Protein AF-A0A330M3B8-F1 (afdb_monomer)

Organism: NCBI:txid43661

InterPro domains:
  IPR010995 DNA repair Rad51/transcription factor NusA, alpha-helical [SSF47794] (191-241)
  IPR060101 SAM-like helix-hairpin-helix tandem [PF14520] (191-241)

Solvent-accessible surface area (backbone atoms only — not comparable to full-atom values): 14895 Å² total; per-residue (Å²): 122,80,65,66,54,64,72,74,49,77,75,82,73,76,89,72,92,70,81,90,72,85,82,73,61,77,64,59,58,50,33,50,54,51,22,68,76,36,58,92,54,23,74,19,36,22,33,44,40,48,51,45,86,53,39,53,61,69,43,53,72,40,49,69,44,70,35,76,49,79,88,67,57,57,77,90,71,68,53,63,88,36,25,49,62,39,58,31,62,36,75,95,75,58,84,77,79,96,72,82,72,53,27,75,45,20,74,81,35,44,54,70,58,46,44,52,48,50,45,50,46,48,52,50,64,72,42,99,67,58,58,64,60,33,43,53,53,49,72,45,42,39,75,80,37,60,90,49,39,64,46,56,54,31,35,45,62,64,42,64,90,36,96,44,72,60,52,45,42,45,72,50,65,54,68,58,71,62,49,54,47,63,69,40,27,84,41,68,86,54,58,57,76,40,59,66,29,45,76,64,46,39,54,48,37,43,74,74,70,36,51,25,57,61,47,43,52,76,62,49,69,67,62,48,45,69,34,76,94,41,48,72,73,38,32,53,41,37,49,53,48,33,50,52,50,42,54,54,55,52,60,56,65,79,77,112

Radius of gyration: 23.78 Å; Cα contacts (8 Å, |Δi|>4): 288; chains: 1; bounding box: 50×31×69 Å

Secondary structure (DSSP, 8-state):
--SHHHHH-----------------HHHHHHHHHHHHTTTTEEEEEEEE--STTS-HHHHHTTT-EESSGGGS-GGG--TTSEEEEEEE-GGG--S-TT---BTTBTT--HHHHHHHHHHHHHHHTSSS-HHHHHHHHHTHHHH-GGGHHHHHHHHHHTTT-SSHHHHHHHHT---HHHHHHHTTT-TT-GGGSTT--HHHHHHHHHTT--SHHHHHT--HHHHHTSTT--HHHHHHHHHHHHHHHHHHHHTTS--

Foldseek 3Di:
DVVVCVVQDPDPDDDDDDDDDPPPDPAQVVQQVVLVVPVVFFVAKAKDFQQDLLADLVSLVSHGPGDHHPVPDDPVRPDCNGTGIHTHTDPVPDDDDDWDDDRPQQGPDTSVLSSVLSSVLVVLVPDPDALVVSQVCNVCVCVVVVVSVSSLVSNCVSPVVAPHVSSVCCVSHNDDPLSVCVVFQPPFPCLCVQQLDDPQLSVQCVVVVQGGLPSLLPDDLVNSCPRPPDDPVSSVSSVVVSVSSCVSVVVVVVVD

pLDDT: mean 83.57, std 19.1, range [27.81, 98.12]

Nearest PDB structures (foldseek):
  8gyk-assembly1_E  TM=7.744E-01  e=8.035E-02  Homo sapiens
  8xbt-assembly1_K  TM=7.648E-01  e=1.376E-01  Homo sapiens
  7ejc-assembly1_A  TM=7.585E-01  e=3.085E-01  Homo sapiens
  3h8m-assembly2_B  TM=8.620E-01  e=1.392E+00  Homo sapiens
  2q0z-assembly1_X  TM=3.807E-01  e=2.357E-01  Homo sapiens

Structure (mmCIF, N/CA/C/O backbone):
data_AF-A0A330M3B8-F1
#
_entry.id   AF-A0A330M3B8-F1
#
loop_
_atom_site.group_PDB
_atom_site.id
_atom_site.type_symbol
_atom_site.label_atom_id
_atom_site.label_alt_id
_atom_site.label_comp_id
_atom_site.label_asym_id
_atom_site.label_entity_id
_atom_site.label_seq_id
_atom_site.pdbx_PDB_ins_code
_atom_site.Cartn_x
_atom_site.Cartn_y
_atom_site.Cartn_z
_atom_site.occupancy
_atom_site.B_iso_or_equiv
_atom_site.auth_seq_id
_atom_site.auth_comp_id
_atom_site.auth_asym_id
_atom_site.auth_atom_id
_atom_site.pdbx_PDB_model_num
ATOM 1 N N . MET A 1 1 ? -13.586 14.833 2.698 1.00 39.03 1 MET A N 1
ATOM 2 C CA . MET A 1 1 ? -14.622 14.090 3.460 1.00 39.03 1 MET A CA 1
ATOM 3 C C . MET A 1 1 ? -15.602 13.270 2.609 1.00 39.03 1 MET A C 1
ATOM 5 O O . MET A 1 1 ? -16.062 12.253 3.102 1.00 39.03 1 MET A O 1
ATOM 9 N N . LYS A 1 2 ? -15.902 13.628 1.347 1.00 28.12 2 LYS A N 1
ATOM 10 C CA . LYS A 1 2 ? -16.815 12.852 0.473 1.00 28.12 2 LYS A CA 1
ATOM 11 C C . LYS A 1 2 ? -16.250 11.492 0.008 1.00 28.12 2 LYS A C 1
ATOM 13 O O . LYS A 1 2 ? -17.016 10.571 -0.214 1.00 28.12 2 LYS A O 1
ATOM 18 N N . TRP A 1 3 ? -14.923 11.369 -0.069 1.00 36.31 3 TRP A N 1
ATOM 19 C CA . TRP A 1 3 ? -14.214 10.200 -0.613 1.00 36.31 3 TRP A CA 1
ATOM 20 C C . TRP A 1 3 ? -14.041 9.033 0.382 1.00 36.31 3 TRP A C 1
ATOM 22 O O . TRP A 1 3 ? -14.006 7.877 -0.012 1.00 36.31 3 TRP A O 1
ATOM 32 N N . PHE A 1 4 ? -14.038 9.310 1.691 1.00 39.81 4 PHE A N 1
ATOM 33 C CA . PHE A 1 4 ? -13.951 8.282 2.743 1.00 39.81 4 PHE A CA 1
ATOM 34 C C . PHE A 1 4 ? -15.194 7.367 2.776 1.00 39.81 4 PHE A C 1
ATOM 36 O O . PHE A 1 4 ? -15.114 6.199 3.142 1.00 39.81 4 PHE A O 1
ATOM 43 N N . LEU A 1 5 ? -16.344 7.882 2.324 1.00 32.94 5 LEU A N 1
ATOM 44 C CA . LEU A 1 5 ? -17.579 7.108 2.166 1.00 32.94 5 LEU A CA 1
ATOM 45 C C . LEU A 1 5 ? -17.518 6.115 0.995 1.00 32.94 5 LEU A C 1
ATOM 47 O O . LEU A 1 5 ? -18.212 5.104 1.049 1.00 32.94 5 LEU A O 1
ATOM 51 N N . ASP A 1 6 ? -16.690 6.362 -0.026 1.00 39.53 6 ASP A N 1
ATOM 52 C CA . ASP A 1 6 ? -16.559 5.457 -1.177 1.00 39.53 6 ASP A CA 1
ATOM 53 C C . ASP A 1 6 ? -15.720 4.204 -0.843 1.00 39.53 6 ASP A C 1
ATOM 55 O O . ASP A 1 6 ? -15.866 3.187 -1.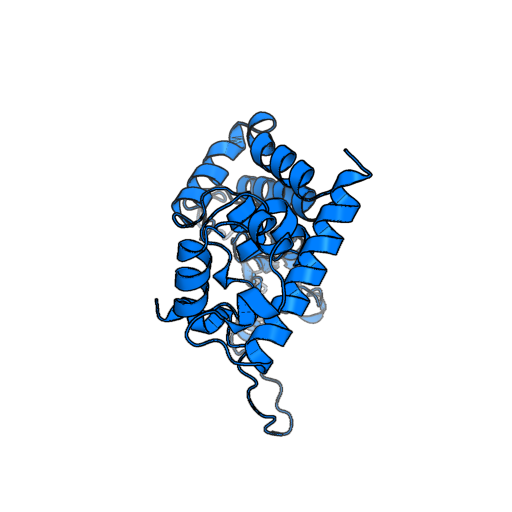514 1.00 39.53 6 ASP A O 1
ATOM 59 N N . PHE A 1 7 ? -14.900 4.242 0.219 1.00 42.28 7 PHE A N 1
ATOM 60 C CA . PHE A 1 7 ? -14.130 3.089 0.713 1.00 42.28 7 PHE A CA 1
ATOM 61 C C . PHE A 1 7 ? -14.971 2.137 1.583 1.00 42.28 7 PHE A C 1
ATOM 63 O O . PHE A 1 7 ? -14.836 0.923 1.482 1.00 42.28 7 PHE A O 1
ATOM 70 N N . ILE A 1 8 ? -15.871 2.676 2.417 1.00 43.25 8 ILE A N 1
ATOM 71 C CA . ILE A 1 8 ? -16.690 1.879 3.353 1.00 43.25 8 ILE A CA 1
ATOM 72 C C . ILE A 1 8 ? -17.975 1.353 2.690 1.00 43.25 8 ILE A C 1
ATOM 74 O O . ILE A 1 8 ? -18.449 0.263 3.008 1.00 43.25 8 ILE A O 1
ATOM 78 N N . LEU A 1 9 ? -18.555 2.094 1.742 1.00 37.44 9 LEU A N 1
ATOM 79 C CA . LEU A 1 9 ? -19.755 1.659 1.029 1.00 37.44 9 LEU A CA 1
ATOM 80 C C . LEU A 1 9 ? -19.364 0.902 -0.236 1.00 37.44 9 LEU A C 1
ATOM 82 O O . LEU A 1 9 ? -19.426 1.450 -1.337 1.00 37.44 9 LEU A O 1
ATOM 86 N N . GLY A 1 10 ? -19.041 -0.384 -0.077 1.00 41.34 10 GLY A N 1
ATOM 87 C CA . GLY A 1 10 ? -19.086 -1.351 -1.169 1.00 41.34 10 GLY A CA 1
ATOM 88 C C . GLY A 1 10 ? -20.420 -1.226 -1.908 1.00 41.34 10 GLY A C 1
ATOM 89 O O . GLY A 1 10 ? -21.453 -1.747 -1.477 1.00 41.34 10 GLY A O 1
ATOM 90 N N . ARG A 1 11 ? -20.433 -0.466 -3.010 1.00 33.69 11 ARG A N 1
ATOM 91 C CA . ARG A 1 11 ? -21.612 -0.318 -3.857 1.00 33.69 11 ARG A CA 1
ATOM 92 C C . ARG A 1 11 ? -21.819 -1.639 -4.577 1.00 33.69 11 ARG A C 1
ATOM 94 O O . ARG A 1 11 ? -21.301 -1.856 -5.668 1.00 33.69 11 ARG A O 1
ATOM 101 N N . ASN A 1 12 ? -22.675 -2.466 -3.985 1.00 36.34 12 ASN A N 1
ATOM 102 C CA . ASN A 1 12 ? -23.506 -3.427 -4.694 1.00 36.34 12 ASN A CA 1
ATOM 103 C C . ASN A 1 12 ? -24.241 -2.700 -5.832 1.00 36.34 12 ASN A C 1
ATOM 105 O O . ASN A 1 12 ? -25.330 -2.147 -5.650 1.00 36.34 12 ASN A O 1
ATOM 109 N N . LYS A 1 13 ? -23.639 -2.677 -7.024 1.00 31.77 13 LYS A N 1
ATOM 110 C CA . LYS A 1 13 ? -24.350 -2.343 -8.254 1.00 31.77 13 LYS A CA 1
ATOM 111 C C . LYS A 1 13 ? -25.033 -3.618 -8.731 1.00 31.77 13 LYS A C 1
ATOM 113 O O . LYS A 1 13 ? -24.388 -4.579 -9.130 1.00 31.77 13 LYS A O 1
ATOM 118 N N . LYS A 1 14 ? -26.361 -3.602 -8.618 1.00 29.98 14 LYS A N 1
ATOM 119 C CA . LYS A 1 14 ? -27.297 -4.612 -9.113 1.00 29.98 14 LYS A CA 1
ATOM 120 C C . LYS A 1 14 ? -26.875 -5.156 -10.483 1.00 29.98 14 LYS A C 1
ATOM 122 O O . LYS A 1 14 ? -26.631 -4.380 -11.405 1.00 29.98 14 LYS A O 1
ATOM 127 N N . ASN A 1 15 ? -26.894 -6.484 -10.591 1.00 30.83 15 ASN A N 1
ATOM 128 C CA . ASN A 1 15 ? -26.881 -7.243 -11.836 1.00 30.83 15 ASN A CA 1
ATOM 129 C C . ASN A 1 15 ? -27.871 -6.644 -12.842 1.00 30.83 15 ASN A C 1
ATOM 131 O O . ASN A 1 15 ? -29.080 -6.822 -12.708 1.00 30.83 15 ASN A O 1
ATOM 135 N N . ASN A 1 16 ? -27.346 -5.993 -13.876 1.00 27.81 16 ASN A N 1
ATOM 136 C CA . ASN A 1 16 ? -28.040 -5.859 -15.146 1.00 27.81 16 ASN A CA 1
ATOM 137 C C . ASN A 1 16 ? -27.351 -6.816 -16.115 1.00 27.81 16 ASN A C 1
ATOM 139 O O . ASN A 1 16 ? -26.244 -6.550 -16.578 1.00 27.81 16 ASN A O 1
ATOM 143 N N . LYS A 1 17 ? -28.017 -7.939 -16.406 1.00 36.31 17 LYS A N 1
ATOM 144 C CA . LYS A 1 17 ? -27.725 -8.768 -17.578 1.00 36.31 17 LYS A CA 1
ATOM 145 C C . LYS A 1 17 ? -27.793 -7.862 -18.812 1.00 36.31 17 LYS A C 1
ATOM 147 O O . LYS A 1 17 ? -28.881 -7.513 -19.261 1.00 36.31 17 LYS A O 1
ATOM 152 N N . ARG A 1 18 ? -26.638 -7.497 -19.360 1.00 30.03 18 ARG A N 1
ATOM 153 C CA . ARG A 1 18 ? -26.492 -7.205 -20.784 1.00 30.03 18 ARG A CA 1
ATOM 154 C C . ARG A 1 18 ? -25.575 -8.272 -21.355 1.00 30.03 18 ARG A C 1
ATOM 156 O O . ARG A 1 18 ? -24.493 -8.516 -20.831 1.00 30.03 18 ARG A O 1
ATOM 163 N N . GLN A 1 19 ? -26.121 -8.976 -22.339 1.00 32.09 19 GLN A N 1
ATOM 164 C CA . GLN A 1 19 ? -25.429 -9.959 -23.156 1.00 32.09 19 GLN A CA 1
ATOM 165 C C . GLN A 1 19 ? -24.189 -9.337 -23.796 1.00 32.09 19 GLN A C 1
ATOM 167 O O . GLN A 1 19 ? -24.112 -8.121 -23.964 1.00 32.09 19 GLN A O 1
ATOM 172 N N . GLY A 1 20 ? -23.221 -10.209 -24.061 1.00 40.56 20 GLY A N 1
ATOM 173 C CA . GLY A 1 20 ? -21.845 -9.860 -24.344 1.00 40.56 20 GLY A CA 1
ATOM 174 C C . GLY A 1 20 ? -21.659 -8.972 -25.561 1.00 40.56 20 GLY A C 1
ATOM 175 O O . GLY A 1 20 ? -22.223 -9.213 -26.617 1.00 40.56 20 GLY A O 1
ATOM 176 N N . GLU A 1 21 ? -20.763 -8.018 -25.381 1.00 31.61 21 GLU A N 1
ATOM 177 C CA . GLU A 1 21 ? -19.896 -7.486 -26.415 1.00 31.61 21 GLU A CA 1
ATOM 178 C C . GLU A 1 21 ? -18.567 -7.228 -25.710 1.00 31.61 21 GLU A C 1
ATOM 180 O O . GLU A 1 21 ? -18.497 -6.524 -24.700 1.00 31.61 21 GLU A O 1
ATOM 185 N N . SER A 1 22 ? -17.527 -7.910 -26.181 1.00 38.34 22 SER A N 1
ATOM 186 C CA . SER A 1 22 ? -16.150 -7.706 -25.761 1.00 38.34 22 SER A CA 1
ATOM 187 C C . SER A 1 22 ? -15.810 -6.227 -25.915 1.00 38.34 22 SER A C 1
ATOM 189 O O . SER A 1 22 ? -15.719 -5.731 -27.038 1.00 38.34 22 SER A O 1
ATOM 191 N N . SER A 1 23 ? -15.613 -5.520 -24.805 1.00 36.84 23 SER A N 1
ATOM 192 C CA . SER A 1 23 ? -15.043 -4.176 -24.815 1.00 36.84 23 SER A CA 1
ATOM 193 C C . SER A 1 23 ? -13.558 -4.281 -25.163 1.00 36.84 23 SER A C 1
ATOM 195 O O . SER A 1 23 ? -12.692 -4.181 -24.295 1.00 36.84 23 SER A O 1
ATOM 197 N N . VAL A 1 24 ? -13.269 -4.561 -26.432 1.00 40.59 24 VAL A N 1
ATOM 198 C CA . VAL A 1 24 ? -11.929 -4.444 -26.997 1.00 40.59 24 VAL A CA 1
ATOM 199 C C . VAL A 1 24 ? -11.618 -2.954 -27.010 1.00 40.59 24 VAL A C 1
ATOM 201 O O . VAL A 1 24 ? -12.311 -2.157 -27.645 1.00 40.59 24 VAL A O 1
ATOM 204 N N . SER A 1 25 ? -10.648 -2.562 -26.192 1.00 48.06 25 SER A N 1
ATOM 205 C CA . SER A 1 25 ? -10.238 -1.175 -26.056 1.00 48.06 25 SER A CA 1
ATOM 206 C C . SER A 1 25 ? -9.609 -0.711 -27.373 1.00 48.06 25 SER A C 1
ATOM 208 O O . SER A 1 25 ? -8.663 -1.298 -27.886 1.00 48.06 25 SER A O 1
ATOM 210 N N . VAL A 1 26 ? -10.122 0.388 -27.920 1.00 51.56 26 VAL A N 1
ATOM 211 C CA . VAL A 1 26 ? -9.688 0.979 -29.200 1.00 51.56 26 VAL A CA 1
ATOM 212 C C . VAL A 1 26 ? -8.204 1.422 -29.185 1.00 51.56 26 VAL A C 1
ATOM 214 O O . VAL A 1 26 ? -7.640 1.737 -30.226 1.00 51.56 26 VAL A O 1
ATOM 217 N N . GLY A 1 27 ? -7.540 1.431 -28.020 1.00 59.59 27 GLY A N 1
ATOM 218 C CA . GLY A 1 27 ? -6.162 1.907 -27.856 1.00 59.59 27 GLY A CA 1
ATOM 219 C C . GLY A 1 27 ? -5.070 0.892 -28.209 1.00 59.59 27 GLY A C 1
ATOM 220 O O . GLY A 1 27 ? -4.143 1.234 -28.934 1.00 59.59 27 GLY A O 1
ATOM 221 N N . GLN A 1 28 ? -5.150 -0.346 -27.716 1.00 64.62 28 GLN A N 1
ATOM 222 C CA . GLN A 1 28 ? -4.045 -1.309 -27.849 1.00 64.62 28 GLN A CA 1
ATOM 223 C C . GLN A 1 28 ? -3.923 -1.846 -29.279 1.00 64.62 28 GLN A C 1
ATOM 225 O O . GLN A 1 28 ? -2.821 -1.945 -29.815 1.00 64.62 28 GLN A O 1
ATOM 230 N N . ASP A 1 29 ? -5.060 -2.103 -29.922 1.00 73.00 29 ASP A N 1
ATOM 231 C CA . ASP A 1 29 ? -5.107 -2.608 -31.297 1.00 73.00 29 ASP A CA 1
ATOM 232 C C . ASP A 1 29 ? -4.577 -1.574 -32.290 1.00 73.00 29 ASP A C 1
ATOM 234 O O . ASP A 1 29 ? -3.854 -1.924 -33.217 1.00 73.00 29 ASP A O 1
ATOM 238 N N . HIS A 1 30 ? -4.811 -0.285 -32.025 1.00 77.94 30 HIS A N 1
ATOM 239 C CA . HIS A 1 30 ? -4.281 0.799 -32.844 1.00 77.94 30 HIS A CA 1
ATOM 240 C C . HIS A 1 30 ? -2.745 0.836 -32.867 1.00 77.94 30 HIS A C 1
ATOM 242 O O . HIS A 1 30 ? -2.151 0.992 -33.933 1.00 77.94 30 HIS A O 1
ATOM 248 N N . TYR A 1 31 ? -2.083 0.678 -31.716 1.00 74.88 31 TYR A N 1
ATOM 249 C CA . TYR A 1 31 ? -0.615 0.694 -31.653 1.00 74.88 31 TYR A CA 1
ATOM 250 C C . TYR A 1 31 ? 0.014 -0.544 -32.289 1.00 74.88 31 TYR A C 1
ATOM 252 O O . TYR A 1 31 ? 1.088 -0.450 -32.882 1.00 74.88 31 TYR A O 1
ATOM 260 N N . ILE A 1 32 ? -0.666 -1.683 -32.195 1.00 73.62 32 ILE A N 1
ATOM 261 C CA . ILE A 1 32 ? -0.243 -2.933 -32.825 1.00 73.62 32 ILE A CA 1
ATOM 262 C C . ILE A 1 32 ? -0.355 -2.813 -34.345 1.00 73.62 32 ILE A C 1
ATOM 264 O O . ILE A 1 32 ? 0.629 -3.039 -35.044 1.00 73.62 32 ILE A O 1
ATOM 268 N N . GLU A 1 33 ? -1.498 -2.349 -34.855 1.00 79.75 33 GLU A N 1
ATOM 269 C CA . GLU A 1 33 ? -1.672 -2.075 -36.285 1.00 79.75 33 GLU A CA 1
ATOM 270 C C . GLU A 1 33 ? -0.645 -1.057 -36.800 1.00 79.75 33 GLU A C 1
ATOM 272 O O . GLU A 1 33 ? -0.135 -1.178 -37.915 1.00 79.75 33 GLU A O 1
ATOM 277 N N . LEU A 1 34 ? -0.326 -0.039 -35.996 1.00 80.38 34 LEU A N 1
ATOM 278 C CA . LEU A 1 34 ? 0.670 0.964 -36.357 1.00 80.38 34 LEU A CA 1
ATOM 279 C C . LEU A 1 34 ? 2.081 0.365 -36.425 1.00 80.38 34 LEU A C 1
ATOM 281 O O . LEU A 1 34 ? 2.833 0.725 -37.328 1.00 80.38 34 LEU A O 1
ATOM 285 N N . ALA A 1 35 ? 2.433 -0.561 -35.530 1.00 81.25 35 ALA A N 1
ATOM 286 C CA . ALA A 1 35 ? 3.701 -1.284 -35.593 1.00 81.25 35 ALA A CA 1
ATOM 287 C C . ALA A 1 35 ? 3.790 -2.174 -36.846 1.00 81.25 35 ALA A C 1
ATOM 289 O O . ALA A 1 35 ? 4.792 -2.123 -37.558 1.00 81.25 35 ALA A O 1
ATOM 290 N N . GLU A 1 36 ? 2.727 -2.917 -37.166 1.00 81.38 36 GLU A N 1
ATOM 291 C CA . GLU A 1 36 ? 2.670 -3.790 -38.348 1.00 81.38 36 GLU A CA 1
ATOM 292 C C . GLU A 1 36 ? 2.799 -3.007 -39.664 1.00 81.38 36 GLU A C 1
ATOM 294 O O . GLU A 1 36 ? 3.502 -3.434 -40.580 1.00 81.38 36 GLU A O 1
ATOM 299 N N . ARG A 1 37 ? 2.169 -1.829 -39.759 1.00 83.94 37 ARG A N 1
ATOM 300 C CA . ARG A 1 37 ? 2.223 -0.971 -40.959 1.00 83.94 37 ARG A CA 1
ATOM 301 C C . ARG A 1 37 ? 3.562 -0.259 -41.163 1.00 83.94 37 ARG A C 1
ATOM 303 O O . ARG A 1 37 ? 3.784 0.270 -42.247 1.00 83.94 37 ARG A O 1
ATOM 310 N N . ASN A 1 38 ? 4.421 -0.222 -40.145 1.00 84.69 38 ASN A N 1
ATOM 311 C CA . ASN A 1 38 ? 5.695 0.504 -40.154 1.00 84.69 38 ASN A CA 1
ATOM 312 C C . ASN A 1 38 ? 6.873 -0.431 -39.826 1.00 84.69 38 ASN A C 1
ATOM 314 O O . ASN A 1 38 ? 7.812 -0.050 -39.123 1.00 84.69 38 ASN A O 1
ATOM 318 N N . SER A 1 39 ? 6.825 -1.677 -40.311 1.00 82.88 39 SER A N 1
ATOM 319 C CA . SER A 1 39 ? 7.827 -2.718 -40.026 1.00 82.88 39 SER A CA 1
ATOM 320 C C . SER A 1 39 ? 9.247 -2.393 -40.520 1.00 82.88 39 SER A C 1
ATOM 322 O O . SER A 1 39 ? 10.201 -3.089 -40.184 1.00 82.88 39 SER A O 1
ATOM 324 N N . ASP A 1 40 ? 9.405 -1.369 -41.357 1.00 84.69 40 ASP A N 1
ATOM 325 C CA . ASP A 1 40 ? 10.689 -0.847 -41.833 1.00 84.69 40 ASP A CA 1
ATOM 326 C C . ASP A 1 40 ? 11.424 0.004 -40.778 1.00 84.69 40 ASP A C 1
ATOM 328 O O . ASP A 1 40 ? 12.661 0.097 -40.794 1.00 84.69 40 ASP A O 1
ATOM 332 N N . ILE A 1 41 ? 10.675 0.596 -39.841 1.00 85.81 41 ILE A N 1
ATOM 333 C CA . ILE A 1 41 ? 11.190 1.474 -38.780 1.00 85.81 41 ILE A CA 1
ATOM 334 C C . ILE A 1 41 ? 10.850 1.000 -37.357 1.00 85.81 41 ILE A C 1
ATOM 336 O O . ILE A 1 41 ? 11.471 1.474 -36.402 1.00 85.81 41 ILE A O 1
ATOM 340 N N . VAL A 1 42 ? 9.913 0.062 -37.202 1.00 87.12 42 VAL A N 1
ATOM 341 C CA . VAL A 1 42 ? 9.472 -0.521 -35.926 1.00 87.12 42 VAL A CA 1
ATOM 342 C C . VAL A 1 42 ? 9.909 -1.986 -35.828 1.00 87.12 42 VAL A C 1
ATOM 344 O O . VAL A 1 42 ? 9.726 -2.767 -36.755 1.00 87.12 42 VAL A O 1
ATOM 347 N N . GLU A 1 43 ? 10.477 -2.371 -34.686 1.00 86.38 43 GLU A N 1
ATOM 348 C CA . GLU A 1 43 ? 10.974 -3.733 -34.413 1.00 86.38 43 GLU A CA 1
ATOM 349 C C . GLU A 1 43 ? 9.917 -4.643 -33.764 1.00 86.38 43 GLU A C 1
ATOM 351 O O . GLU A 1 43 ? 10.097 -5.860 -33.678 1.00 86.38 43 GLU A O 1
ATOM 356 N N . GLY A 1 44 ? 8.820 -4.047 -33.297 1.00 88.56 44 GLY A N 1
ATOM 357 C CA . GLY A 1 44 ? 7.714 -4.704 -32.613 1.00 88.56 44 GLY A CA 1
ATOM 358 C C . GLY A 1 44 ? 6.976 -3.729 -31.698 1.00 88.56 44 GLY A C 1
ATOM 359 O O . GLY A 1 44 ? 7.020 -2.511 -31.887 1.00 88.56 44 GLY A O 1
ATOM 360 N N . ILE A 1 45 ? 6.334 -4.258 -30.665 1.00 89.75 45 ILE A N 1
ATOM 361 C CA . ILE A 1 45 ? 5.688 -3.479 -29.604 1.00 89.75 45 ILE A CA 1
ATOM 362 C C . ILE A 1 45 ? 6.419 -3.714 -28.282 1.00 89.75 45 ILE A C 1
ATOM 364 O O . ILE A 1 45 ? 6.753 -4.844 -27.941 1.00 89.75 45 ILE A O 1
ATOM 368 N N . MET A 1 46 ? 6.678 -2.639 -27.546 1.00 91.12 46 MET A N 1
ATOM 369 C CA . MET A 1 46 ? 7.344 -2.628 -26.251 1.00 91.12 46 MET A CA 1
ATOM 370 C C . MET A 1 46 ? 6.341 -2.314 -25.147 1.00 91.12 46 MET A C 1
ATOM 372 O O . MET A 1 46 ? 5.553 -1.372 -25.267 1.00 91.12 46 MET A O 1
ATOM 376 N N . PHE A 1 47 ? 6.404 -3.063 -24.055 1.00 91.69 47 PHE A N 1
ATOM 377 C CA . PHE A 1 47 ? 5.612 -2.780 -22.871 1.00 91.69 47 PHE A CA 1
ATOM 378 C C . PHE A 1 47 ? 6.213 -1.626 -22.062 1.00 91.69 47 PHE A C 1
ATOM 380 O O . PHE A 1 47 ? 7.413 -1.595 -21.778 1.00 91.69 47 PHE A O 1
ATOM 387 N N . SER A 1 48 ? 5.358 -0.685 -21.674 1.00 90.38 48 SER A N 1
ATOM 388 C CA . SER A 1 48 ? 5.658 0.386 -20.730 1.00 90.38 48 SER A CA 1
ATOM 389 C C . SER A 1 48 ? 4.659 0.292 -19.576 1.00 90.38 48 SER A C 1
ATOM 391 O O . SER A 1 48 ? 3.482 0.614 -19.780 1.00 90.38 48 SER A O 1
ATOM 393 N N . PRO A 1 49 ? 5.077 -0.124 -18.370 1.00 91.56 49 PRO A N 1
ATOM 394 C CA . PRO A 1 49 ? 4.179 -0.189 -17.235 1.00 91.56 49 PRO A CA 1
ATOM 395 C C . PRO A 1 49 ? 3.755 1.211 -16.795 1.00 91.56 49 PRO A C 1
ATOM 397 O O . PRO A 1 49 ? 4.420 2.219 -17.058 1.00 91.56 49 PRO A O 1
ATOM 400 N N . VAL A 1 50 ? 2.642 1.265 -16.074 1.00 90.81 50 VAL A N 1
ATOM 401 C CA . VAL A 1 50 ? 2.296 2.445 -15.286 1.00 90.81 50 VAL A CA 1
ATOM 402 C C . VAL A 1 50 ? 3.226 2.472 -14.075 1.00 90.81 50 VAL A C 1
ATOM 404 O O . VAL A 1 50 ? 3.231 1.545 -13.271 1.00 90.81 50 VAL A O 1
ATOM 407 N N . PHE A 1 51 ? 4.019 3.527 -13.915 1.00 91.06 51 PHE A N 1
ATOM 408 C CA . PHE A 1 51 ? 4.922 3.663 -12.769 1.00 91.06 51 PHE A CA 1
ATOM 409 C C . PHE A 1 51 ? 4.193 4.267 -11.566 1.00 91.06 51 PHE A C 1
ATOM 411 O O . PHE A 1 51 ? 4.227 5.482 -11.354 1.00 91.06 51 PHE A O 1
ATOM 418 N N . LEU A 1 52 ? 3.508 3.392 -10.830 1.00 93.06 52 LEU A N 1
ATOM 419 C CA . LEU A 1 52 ? 2.855 3.655 -9.551 1.00 93.06 52 LEU A CA 1
ATOM 420 C C . LEU A 1 52 ? 3.177 2.516 -8.576 1.00 93.06 52 LEU A C 1
ATOM 422 O O . LEU A 1 52 ? 3.300 1.361 -8.984 1.00 93.06 52 LEU A O 1
ATOM 426 N N . ILE A 1 53 ? 3.226 2.804 -7.276 1.00 94.00 53 ILE A N 1
ATOM 427 C CA . ILE A 1 53 ? 3.527 1.809 -6.236 1.00 94.00 53 ILE A CA 1
ATOM 428 C C . ILE A 1 53 ? 2.483 0.675 -6.207 1.00 94.00 53 ILE A C 1
ATOM 430 O O . ILE A 1 53 ? 2.785 -0.482 -5.892 1.00 94.00 53 ILE A O 1
ATOM 434 N N . GLY A 1 54 ? 1.246 0.993 -6.604 1.00 93.06 54 GLY A N 1
ATOM 435 C CA . GLY A 1 54 ? 0.154 0.032 -6.754 1.00 93.06 54 GLY A CA 1
ATOM 436 C C . GLY A 1 54 ? 0.333 -0.937 -7.9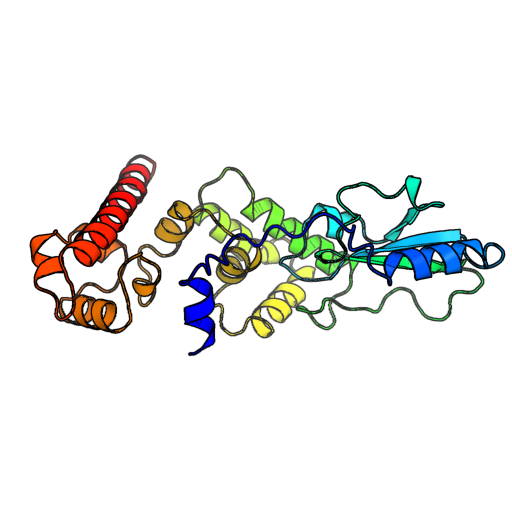29 1.00 93.06 54 GLY A C 1
ATOM 437 O O . GLY A 1 54 ? -0.220 -2.032 -7.887 1.00 93.06 54 GLY A O 1
ATOM 438 N N . THR A 1 55 ? 1.142 -0.599 -8.937 1.00 93.00 55 THR A N 1
ATOM 439 C CA . THR A 1 55 ? 1.334 -1.434 -10.132 1.00 93.00 55 THR A CA 1
ATOM 440 C C . THR A 1 55 ? 1.928 -2.799 -9.766 1.00 93.00 55 THR A C 1
ATOM 442 O O . THR A 1 55 ? 2.904 -2.844 -9.007 1.00 93.00 55 THR A O 1
ATOM 445 N N . PRO A 1 56 ? 1.378 -3.924 -10.267 1.00 92.69 56 PRO A N 1
ATOM 446 C CA . PRO A 1 56 ? 1.903 -5.263 -9.996 1.00 92.69 56 PRO A CA 1
ATOM 447 C C . PRO A 1 56 ? 3.401 -5.403 -10.300 1.00 92.69 56 PRO A C 1
ATOM 449 O O . PRO A 1 56 ? 3.919 -4.797 -11.240 1.00 92.69 56 PRO A O 1
ATOM 452 N N . VAL A 1 57 ? 4.103 -6.217 -9.506 1.00 94.31 57 VAL A N 1
ATOM 453 C CA . VAL A 1 57 ? 5.562 -6.403 -9.632 1.00 94.31 57 VAL A CA 1
ATOM 454 C C . VAL A 1 57 ? 5.920 -7.010 -10.987 1.00 94.31 57 VAL A C 1
ATOM 456 O O . VAL A 1 57 ? 6.923 -6.637 -11.588 1.00 94.31 57 VAL A O 1
ATOM 459 N N . GLU A 1 58 ? 5.088 -7.914 -11.489 1.00 93.44 58 GLU A N 1
ATOM 460 C CA . GLU A 1 58 ? 5.255 -8.594 -12.771 1.00 93.44 58 GLU A CA 1
ATOM 461 C C . GLU A 1 58 ? 5.191 -7.594 -13.928 1.00 93.44 58 GLU A C 1
ATOM 463 O O . GLU A 1 58 ? 6.027 -7.641 -14.827 1.00 93.44 58 GLU A O 1
ATOM 468 N N . ALA A 1 59 ? 4.262 -6.635 -13.863 1.00 93.62 59 ALA A N 1
ATOM 469 C CA . ALA A 1 59 ? 4.155 -5.566 -14.848 1.00 93.62 59 ALA A CA 1
ATOM 470 C C . ALA A 1 59 ? 5.362 -4.617 -14.783 1.00 93.62 59 ALA A C 1
ATOM 472 O O . ALA A 1 59 ? 5.948 -4.306 -15.816 1.00 93.62 59 ALA A O 1
ATOM 473 N N . LEU A 1 60 ? 5.793 -4.206 -13.584 1.00 93.06 60 LEU A N 1
ATOM 474 C CA . LEU A 1 60 ? 6.991 -3.368 -13.428 1.00 93.06 60 LEU A CA 1
ATOM 475 C C . LEU A 1 60 ? 8.250 -4.055 -13.979 1.00 93.06 60 LEU A C 1
ATOM 477 O O . LEU A 1 60 ? 9.054 -3.417 -14.653 1.00 93.06 60 LEU A O 1
ATOM 481 N N . LYS A 1 61 ? 8.407 -5.361 -13.734 1.00 93.44 61 LYS A N 1
ATOM 482 C CA . LYS A 1 61 ? 9.532 -6.162 -14.244 1.00 93.44 61 LYS A CA 1
ATOM 483 C C . LYS A 1 61 ? 9.469 -6.419 -15.749 1.00 93.44 61 LYS A C 1
ATOM 485 O O . LYS A 1 61 ? 10.500 -6.724 -16.339 1.00 93.44 61 LYS A O 1
ATOM 490 N N . ALA A 1 62 ? 8.291 -6.305 -16.357 1.00 93.56 62 ALA A N 1
ATOM 491 C CA . ALA A 1 62 ? 8.110 -6.424 -17.798 1.00 93.56 62 ALA A CA 1
ATOM 492 C C . ALA A 1 62 ? 8.424 -5.122 -18.556 1.00 93.56 62 ALA A C 1
ATOM 494 O O . ALA A 1 62 ? 8.236 -5.080 -19.773 1.00 93.56 62 ALA A O 1
ATOM 495 N N . ASP A 1 63 ? 8.883 -4.060 -17.880 1.00 91.50 63 ASP A N 1
ATOM 496 C CA . ASP A 1 63 ? 9.322 -2.837 -18.555 1.00 91.50 63 ASP A CA 1
ATOM 497 C C . ASP A 1 63 ? 10.326 -3.138 -19.671 1.00 91.50 63 ASP A C 1
ATOM 499 O O . ASP A 1 63 ? 11.308 -3.856 -19.482 1.00 91.50 63 ASP A O 1
ATOM 503 N N . GLY A 1 64 ? 10.062 -2.586 -20.853 1.00 89.75 64 GLY A N 1
ATOM 504 C CA . GLY A 1 64 ? 10.928 -2.774 -22.007 1.00 89.75 64 GLY A CA 1
ATOM 505 C C . GLY A 1 64 ? 10.776 -4.126 -22.708 1.00 89.75 64 GLY A C 1
ATOM 506 O O . GLY A 1 64 ? 11.466 -4.346 -23.701 1.00 89.75 64 GLY A O 1
ATOM 507 N N . LEU A 1 65 ? 9.882 -5.018 -22.257 1.00 92.19 65 LEU A N 1
ATOM 508 C CA . LEU A 1 65 ? 9.590 -6.272 -22.956 1.00 92.19 65 LEU A CA 1
ATOM 509 C C . LEU A 1 65 ? 9.100 -5.975 -24.374 1.00 92.19 65 LEU A C 1
ATOM 511 O O . LEU A 1 65 ? 8.084 -5.304 -24.543 1.00 92.19 65 LEU A O 1
ATOM 515 N N . VAL A 1 66 ? 9.796 -6.506 -25.380 1.00 91.56 66 VAL A N 1
ATOM 516 C CA . VAL A 1 66 ? 9.426 -6.363 -26.791 1.00 91.56 66 VAL A CA 1
ATOM 517 C C . VAL A 1 66 ? 8.853 -7.672 -27.312 1.00 91.56 66 VAL A C 1
ATOM 519 O O . VAL A 1 66 ? 9.472 -8.726 -27.165 1.00 91.56 66 VAL A O 1
ATOM 522 N N . VAL A 1 67 ? 7.701 -7.599 -27.972 1.00 90.81 67 VAL A N 1
ATOM 523 C CA . VAL A 1 67 ? 7.132 -8.717 -28.729 1.00 90.81 67 VAL A CA 1
ATOM 524 C C . VAL A 1 67 ? 6.875 -8.307 -30.173 1.00 90.81 67 VAL A C 1
ATOM 526 O O . VAL A 1 67 ? 6.692 -7.127 -30.475 1.00 90.81 67 VAL A O 1
ATOM 529 N N . LYS A 1 68 ? 6.886 -9.284 -31.084 1.00 85.69 68 LYS A N 1
ATOM 530 C CA . LYS A 1 68 ? 6.677 -9.024 -32.514 1.00 85.69 68 LYS A CA 1
ATOM 531 C C . LYS A 1 68 ? 5.200 -8.894 -32.860 1.00 85.69 68 LYS A C 1
ATOM 533 O O . LYS A 1 68 ? 4.853 -8.039 -33.663 1.00 85.69 68 LYS A O 1
ATOM 538 N N . ASN A 1 69 ? 4.351 -9.717 -32.241 1.00 82.25 69 ASN A N 1
ATOM 539 C CA . ASN A 1 69 ? 2.932 -9.797 -32.567 1.00 82.25 69 ASN A CA 1
ATOM 540 C C . ASN A 1 69 ? 2.062 -9.757 -31.309 1.00 82.25 69 ASN A C 1
ATOM 542 O O . ASN A 1 69 ? 2.486 -10.148 -30.221 1.00 82.25 69 ASN A O 1
ATOM 546 N N . LYS A 1 70 ? 0.791 -9.375 -31.480 1.00 83.06 70 LYS A N 1
ATOM 547 C CA . LYS A 1 70 ? -0.215 -9.381 -30.404 1.00 83.06 70 LYS A CA 1
ATOM 548 C C . LYS A 1 70 ? -0.381 -10.748 -29.739 1.00 83.06 70 LYS A C 1
ATOM 550 O O . LYS A 1 70 ? -0.601 -10.816 -28.535 1.00 83.06 70 LYS A O 1
ATOM 555 N N . SER A 1 71 ? -0.281 -11.825 -30.519 1.00 86.94 71 SER A N 1
ATOM 556 C CA . SER A 1 71 ? -0.395 -13.206 -30.031 1.00 86.94 71 SER A CA 1
ATOM 557 C C . SER A 1 71 ? 0.677 -13.579 -29.010 1.00 86.94 71 SER A C 1
ATOM 559 O O . SER A 1 71 ? 0.475 -14.506 -28.233 1.00 86.94 71 SER A O 1
ATOM 561 N N . ASP A 1 72 ? 1.799 -12.859 -29.019 1.00 89.25 72 ASP A N 1
ATOM 562 C CA . ASP A 1 72 ? 2.962 -13.139 -28.184 1.00 89.25 72 ASP A CA 1
ATOM 563 C C . ASP A 1 72 ? 2.905 -12.363 -26.853 1.00 89.25 72 ASP A C 1
ATOM 565 O O . ASP A 1 72 ? 3.760 -12.553 -25.987 1.00 89.25 72 ASP A O 1
ATOM 569 N N . ILE A 1 73 ? 1.901 -11.491 -26.667 1.00 89.31 73 ILE A N 1
ATOM 570 C CA . ILE A 1 73 ? 1.704 -10.735 -25.427 1.00 89.31 73 ILE A CA 1
ATOM 571 C C . ILE A 1 73 ? 1.305 -11.700 -24.298 1.00 89.31 73 ILE A C 1
ATOM 573 O O . ILE A 1 73 ? 0.278 -12.380 -24.405 1.00 89.31 73 ILE A O 1
ATOM 577 N N . PRO A 1 74 ? 2.045 -11.731 -23.172 1.00 89.44 74 PRO A N 1
ATOM 578 C CA . PRO A 1 74 ? 1.650 -12.518 -22.013 1.00 89.44 74 PRO A CA 1
ATOM 579 C C . PRO A 1 74 ? 0.273 -12.099 -21.494 1.00 89.44 74 PRO A C 1
ATOM 581 O O . PRO A 1 74 ? 0.013 -10.915 -21.291 1.00 89.44 74 PRO A O 1
ATOM 584 N N . GLY A 1 75 ? -0.597 -13.072 -21.206 1.00 87.62 75 GLY A N 1
ATOM 585 C CA . GLY A 1 75 ? -1.985 -12.799 -20.813 1.00 87.62 75 GLY A CA 1
ATOM 586 C C . GLY A 1 75 ? -2.136 -11.870 -19.600 1.00 87.62 75 GLY A C 1
ATOM 587 O O . GLY A 1 75 ? -3.048 -11.052 -19.560 1.00 87.62 75 GLY A O 1
ATOM 588 N N . HIS A 1 76 ? -1.204 -11.933 -18.645 1.00 85.00 76 HIS A N 1
ATOM 589 C CA . HIS A 1 76 ? -1.190 -11.073 -17.456 1.00 85.00 76 HIS A CA 1
ATOM 590 C C . HIS A 1 76 ? -0.804 -9.605 -17.742 1.00 85.00 76 HIS A C 1
ATOM 592 O O . HIS A 1 76 ? -0.960 -8.764 -16.865 1.00 85.00 76 HIS A O 1
ATOM 598 N N . LEU A 1 77 ? -0.325 -9.288 -18.952 1.00 87.88 77 LEU A N 1
ATOM 599 C CA . LEU A 1 77 ? 0.014 -7.933 -19.417 1.00 87.88 77 LEU A CA 1
ATOM 600 C C . LEU A 1 77 ? -0.984 -7.397 -20.458 1.00 87.88 77 LEU A C 1
ATOM 602 O O . LEU A 1 77 ? -0.730 -6.369 -21.090 1.00 87.88 77 LEU A O 1
ATOM 606 N N . LEU A 1 78 ? -2.103 -8.099 -20.673 1.00 82.12 78 LEU A N 1
ATOM 607 C CA . LEU A 1 78 ? -3.195 -7.623 -21.529 1.00 82.12 78 LEU A CA 1
ATOM 608 C C . LEU A 1 78 ? -4.057 -6.561 -20.834 1.00 82.12 78 LEU A C 1
ATOM 610 O O . LEU A 1 78 ? -4.759 -5.812 -21.508 1.00 82.12 78 LEU A O 1
ATOM 614 N N . ASP A 1 79 ? -4.021 -6.487 -19.502 1.00 77.56 79 ASP A N 1
ATOM 615 C CA . ASP A 1 79 ? -4.745 -5.458 -18.763 1.00 77.56 79 ASP A CA 1
ATOM 616 C C . ASP A 1 79 ? -4.025 -4.105 -18.850 1.00 77.56 79 ASP A C 1
ATOM 618 O O . ASP A 1 79 ? -2.942 -3.907 -18.291 1.00 77.56 79 ASP A O 1
ATOM 622 N N . MET A 1 80 ? -4.672 -3.143 -19.513 1.00 69.12 80 MET A N 1
ATOM 623 C CA . MET A 1 80 ? -4.146 -1.786 -19.669 1.00 69.12 80 MET A CA 1
ATOM 624 C C . MET A 1 80 ? -4.093 -0.986 -18.358 1.00 69.12 80 MET A C 1
ATOM 626 O O . MET A 1 80 ? -3.503 0.092 -18.325 1.00 69.12 80 MET A O 1
ATOM 630 N N . SER A 1 81 ? -4.691 -1.479 -17.267 1.00 79.88 81 SER A N 1
ATOM 631 C CA . SER A 1 81 ? -4.578 -0.834 -15.952 1.00 79.88 81 SER A CA 1
ATOM 632 C C . SER A 1 81 ? -3.132 -0.800 -15.435 1.00 79.88 81 SER A C 1
ATOM 634 O O . SER A 1 81 ? -2.761 0.107 -14.690 1.00 79.88 81 SER A O 1
ATOM 636 N N . SER A 1 82 ? -2.313 -1.770 -15.857 1.00 82.50 82 SER A N 1
ATOM 637 C CA . SER A 1 82 ? -0.948 -1.976 -15.363 1.00 82.50 82 SER A CA 1
ATOM 638 C C . SER A 1 82 ? 0.131 -1.442 -16.309 1.00 82.50 82 SER A C 1
ATOM 640 O O . SER A 1 82 ? 1.301 -1.363 -15.930 1.00 82.50 82 SER A O 1
ATOM 642 N N . GLY A 1 83 ? -0.233 -1.049 -17.530 1.00 88.31 83 GLY A N 1
ATOM 643 C CA . GLY A 1 83 ? 0.707 -0.567 -18.535 1.00 88.31 83 GLY A CA 1
ATOM 644 C C . GLY A 1 83 ? 0.095 -0.433 -19.918 1.00 88.31 83 GLY A C 1
ATOM 645 O O . GLY A 1 83 ? -1.082 -0.702 -20.135 1.00 88.31 83 GLY A O 1
ATOM 646 N N . THR A 1 84 ? 0.917 -0.017 -20.871 1.00 89.25 84 THR A N 1
ATOM 647 C CA . THR A 1 84 ? 0.529 0.114 -22.273 1.00 89.25 84 THR A CA 1
ATOM 648 C C . THR A 1 84 ? 1.597 -0.465 -23.190 1.00 89.25 84 THR A C 1
ATOM 650 O O . THR A 1 84 ? 2.785 -0.476 -22.862 1.00 89.25 84 THR A O 1
ATOM 653 N N . TRP A 1 85 ? 1.166 -0.948 -24.350 1.00 88.25 85 TRP A N 1
ATOM 654 C CA . TRP A 1 85 ? 2.038 -1.455 -25.401 1.00 88.25 85 TRP A CA 1
ATOM 655 C C . TRP A 1 85 ? 2.229 -0.370 -26.456 1.00 88.25 85 TRP A C 1
ATOM 657 O O . TRP A 1 85 ? 1.257 0.132 -27.020 1.00 88.25 85 TRP A O 1
ATOM 667 N N . LEU A 1 86 ? 3.481 0.003 -26.711 1.00 87.69 86 LEU A N 1
ATOM 668 C CA . LEU A 1 86 ? 3.854 1.095 -27.609 1.00 87.69 86 LEU A CA 1
ATOM 669 C C . LEU A 1 86 ? 4.754 0.575 -28.734 1.00 87.69 86 LEU A C 1
ATOM 671 O O . LEU A 1 86 ? 5.568 -0.310 -28.482 1.00 87.69 86 LEU A O 1
ATOM 675 N N . PRO A 1 87 ? 4.689 1.124 -29.957 1.00 88.31 87 PRO A N 1
ATOM 676 C CA . PRO A 1 87 ? 5.610 0.741 -31.023 1.00 88.31 87 PRO A CA 1
ATOM 677 C C . PRO A 1 87 ? 7.074 0.964 -30.611 1.00 88.31 87 PRO A C 1
ATOM 679 O O . PRO A 1 87 ? 7.459 2.060 -30.194 1.00 88.31 87 PRO A O 1
ATOM 682 N N . LYS A 1 88 ? 7.907 -0.072 -30.748 1.00 88.81 88 LYS A N 1
ATOM 683 C CA . LYS A 1 88 ? 9.351 0.004 -30.511 1.00 88.81 88 LYS A CA 1
ATOM 684 C C . LYS A 1 88 ? 10.050 0.450 -31.786 1.00 88.81 88 LYS A C 1
ATOM 686 O O . LYS A 1 88 ? 10.328 -0.354 -32.671 1.00 88.81 88 LYS A O 1
ATOM 691 N N . VAL A 1 89 ? 10.344 1.741 -31.871 1.00 87.25 89 VAL A N 1
ATOM 692 C CA . VAL A 1 89 ? 11.140 2.292 -32.973 1.00 87.25 89 VAL A CA 1
ATOM 693 C C . VAL A 1 89 ? 12.572 1.757 -32.889 1.00 87.25 89 VAL A C 1
ATOM 695 O O . VAL A 1 89 ? 13.153 1.702 -31.796 1.00 87.25 89 VAL A O 1
ATOM 698 N N . ASN A 1 90 ? 13.121 1.377 -34.044 1.00 83.56 90 ASN A N 1
ATOM 699 C CA . ASN A 1 90 ? 14.502 0.930 -34.186 1.00 83.56 90 ASN A CA 1
ATOM 700 C C . ASN A 1 90 ? 15.463 1.991 -33.640 1.00 83.56 90 ASN A C 1
ATOM 702 O O . ASN A 1 90 ? 15.290 3.188 -33.887 1.00 83.56 90 ASN A O 1
ATOM 706 N N . ASP A 1 91 ? 16.497 1.554 -32.926 1.00 81.38 91 ASP A N 1
ATOM 707 C CA . ASP A 1 91 ? 17.428 2.460 -32.255 1.00 81.38 91 ASP A CA 1
ATOM 708 C C . ASP A 1 91 ? 18.125 3.432 -33.226 1.00 81.38 91 ASP A C 1
ATOM 710 O O . ASP A 1 91 ? 18.405 4.568 -32.840 1.00 81.38 91 ASP A O 1
ATOM 714 N N . LYS A 1 92 ? 18.300 3.067 -34.509 1.00 82.75 92 LYS A N 1
ATOM 715 C CA . LYS A 1 92 ? 18.839 3.972 -35.551 1.00 82.75 92 LYS A CA 1
ATOM 716 C C . LYS A 1 92 ? 17.964 5.205 -35.825 1.00 82.75 92 LYS A C 1
ATOM 718 O O . LYS A 1 92 ? 18.450 6.180 -36.391 1.00 82.75 92 LYS A O 1
ATOM 723 N N . TYR A 1 93 ? 16.683 5.149 -35.459 1.00 79.94 93 TYR A N 1
ATOM 724 C CA . TYR A 1 93 ? 15.697 6.220 -35.637 1.00 79.94 93 TYR A CA 1
ATOM 725 C C . TYR A 1 93 ? 15.239 6.828 -34.302 1.00 79.94 93 TYR A C 1
ATOM 727 O O . TYR A 1 93 ? 14.330 7.660 -34.279 1.00 79.94 93 TYR A O 1
ATOM 735 N N . ARG A 1 94 ? 15.836 6.422 -33.175 1.00 72.44 94 ARG A N 1
ATOM 736 C CA . ARG A 1 94 ? 15.448 6.899 -31.846 1.00 72.44 94 ARG A CA 1
ATOM 737 C C . ARG A 1 94 ? 15.866 8.360 -31.656 1.00 72.44 94 ARG A C 1
ATOM 739 O O . ARG A 1 94 ? 17.044 8.696 -31.723 1.00 72.44 94 ARG A O 1
ATOM 746 N N . LEU A 1 95 ? 14.895 9.225 -31.368 1.00 66.12 95 LEU A N 1
ATOM 747 C CA . LEU A 1 95 ? 15.127 10.630 -31.033 1.00 66.12 95 LEU A CA 1
ATOM 748 C C . LEU A 1 95 ? 15.116 10.799 -29.502 1.00 66.12 95 LEU A C 1
ATOM 750 O O . LEU A 1 95 ? 14.081 10.596 -28.872 1.00 66.12 95 LEU A O 1
ATOM 754 N N . GLY A 1 96 ? 16.255 11.172 -28.905 1.00 61.94 96 GLY A N 1
ATOM 755 C CA . GLY A 1 96 ? 16.388 11.477 -27.468 1.00 61.94 96 GLY A CA 1
ATOM 756 C C . GLY A 1 96 ? 17.128 10.418 -26.632 1.00 61.94 96 GLY A C 1
ATOM 757 O O . GLY A 1 96 ? 17.085 9.223 -26.926 1.00 61.94 96 GLY A O 1
ATOM 758 N N . GLY A 1 97 ? 17.831 10.878 -25.587 1.00 53.75 97 GLY A N 1
ATOM 759 C CA . GLY A 1 97 ? 18.597 10.042 -24.652 1.00 53.75 97 GLY A CA 1
ATOM 760 C C . GLY A 1 97 ? 17.702 9.158 -23.777 1.00 53.75 97 GLY A C 1
ATOM 761 O O . GLY A 1 97 ? 16.593 9.545 -23.416 1.00 53.75 97 GLY A O 1
ATOM 762 N N . ALA A 1 98 ? 18.180 7.957 -23.452 1.00 53.62 98 ALA A N 1
ATOM 763 C CA . ALA A 1 98 ? 17.379 6.842 -22.949 1.00 53.62 98 ALA A CA 1
ATOM 764 C C . ALA A 1 98 ? 16.860 6.955 -21.502 1.00 53.62 98 ALA A C 1
ATOM 766 O O . ALA A 1 98 ? 16.183 6.040 -21.036 1.00 53.62 98 ALA A O 1
ATOM 767 N N . ASP A 1 99 ? 17.114 8.066 -20.812 1.00 52.91 99 ASP A N 1
ATOM 768 C CA . ASP A 1 99 ? 17.196 8.038 -19.347 1.00 52.91 99 ASP A CA 1
ATOM 769 C C . ASP A 1 99 ? 16.075 8.797 -18.616 1.00 52.91 99 ASP A C 1
ATOM 771 O O . ASP A 1 99 ? 16.074 8.851 -17.386 1.00 52.91 99 ASP A O 1
ATOM 775 N N . LEU A 1 100 ? 15.110 9.391 -19.330 1.00 51.97 100 LEU A N 1
ATOM 776 C CA . LEU A 1 100 ? 14.128 10.302 -18.726 1.00 51.97 100 LEU A CA 1
ATOM 777 C C . LEU A 1 100 ? 12.679 9.965 -19.079 1.00 51.97 100 LEU A C 1
ATOM 779 O O . LEU A 1 100 ? 12.193 10.416 -20.105 1.00 51.97 100 LEU A O 1
ATOM 783 N N . VAL A 1 101 ? 12.013 9.204 -18.203 1.00 55.88 101 VAL A N 1
ATOM 784 C CA . VAL A 1 101 ? 10.677 9.418 -17.580 1.00 55.88 101 VAL A CA 1
ATOM 785 C C . VAL A 1 101 ? 10.390 8.171 -16.724 1.00 55.88 101 VAL A C 1
ATOM 787 O O . VAL A 1 101 ? 10.696 7.055 -17.138 1.00 55.88 101 VAL A O 1
ATOM 790 N N . GLY A 1 102 ? 9.808 8.240 -15.531 1.00 60.47 102 GLY A N 1
ATOM 791 C CA . GLY A 1 102 ? 9.080 9.317 -14.871 1.00 60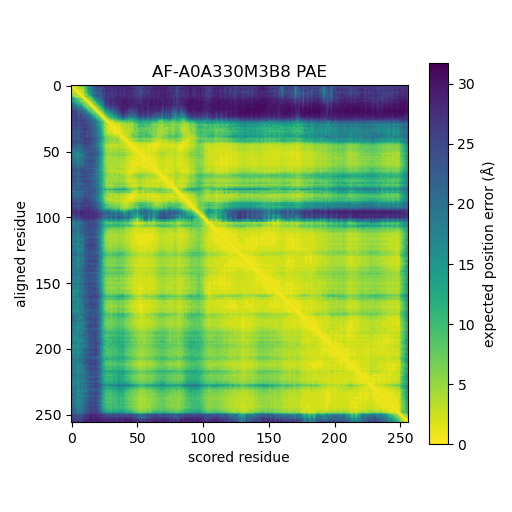.47 102 GLY A CA 1
ATOM 792 C C . GLY A 1 102 ? 8.001 8.637 -14.045 1.00 60.47 102 GLY A C 1
ATOM 793 O O . GLY A 1 102 ? 6.878 8.466 -14.513 1.00 60.47 102 GLY A O 1
ATOM 794 N N . ALA A 1 103 ? 8.375 8.154 -12.861 1.00 65.56 103 ALA A N 1
ATOM 795 C CA . ALA A 1 103 ? 7.399 7.567 -11.966 1.00 65.56 103 ALA A CA 1
ATOM 796 C C . ALA A 1 103 ? 6.340 8.604 -11.605 1.00 65.56 103 ALA A C 1
ATOM 798 O O . ALA A 1 103 ? 6.670 9.722 -11.203 1.00 65.56 103 ALA A O 1
ATOM 799 N N . SER A 1 104 ? 5.071 8.249 -11.798 1.00 78.31 104 SER A N 1
ATOM 800 C CA . SER A 1 104 ? 3.962 9.198 -11.665 1.00 78.31 104 SER A CA 1
ATOM 801 C C . SER A 1 104 ? 3.787 9.654 -10.215 1.00 78.31 104 SER A C 1
ATOM 803 O O . SER A 1 104 ? 3.396 10.793 -9.973 1.00 78.31 104 SER A O 1
ATOM 805 N N . ASP A 1 105 ? 4.136 8.788 -9.265 1.00 88.88 105 ASP A N 1
ATOM 806 C CA . ASP A 1 105 ? 4.130 9.042 -7.822 1.00 88.88 105 ASP A CA 1
ATOM 807 C C . ASP A 1 105 ? 5.529 9.307 -7.231 1.00 88.88 105 ASP A C 1
ATOM 809 O O . ASP A 1 105 ? 5.656 9.572 -6.040 1.00 88.88 105 ASP A O 1
ATOM 813 N N . ALA A 1 106 ? 6.583 9.293 -8.054 1.00 88.69 106 ALA A N 1
ATOM 814 C CA . ALA A 1 106 ? 7.950 9.615 -7.648 1.00 88.69 106 ALA A CA 1
ATOM 815 C C . ALA A 1 106 ? 8.662 10.430 -8.738 1.00 88.69 106 ALA A C 1
ATOM 817 O O . ALA A 1 106 ? 9.617 9.981 -9.378 1.00 88.69 106 ALA A O 1
ATOM 818 N N . TYR A 1 107 ? 8.160 11.645 -8.975 1.00 82.69 107 TYR A N 1
ATOM 819 C CA . TYR A 1 107 ? 8.648 12.518 -10.042 1.00 82.69 107 TYR A CA 1
ATOM 820 C C . TYR A 1 107 ? 10.170 12.725 -9.970 1.00 82.69 107 TYR A C 1
ATOM 822 O O . TYR A 1 107 ? 10.713 13.078 -8.923 1.00 82.69 107 TYR A O 1
ATOM 830 N N . GLY A 1 108 ? 10.854 12.530 -11.101 1.00 81.31 108 GLY A N 1
ATOM 831 C CA . GLY A 1 108 ? 12.315 12.620 -11.200 1.00 81.31 108 GLY A CA 1
ATOM 832 C C . GLY A 1 108 ? 13.066 11.320 -10.893 1.00 81.31 108 GLY A C 1
ATOM 833 O O . GLY A 1 108 ? 14.281 11.288 -11.071 1.00 81.31 108 GLY A O 1
ATOM 834 N N . ALA A 1 109 ? 12.378 10.246 -10.487 1.00 88.25 109 ALA A N 1
ATOM 835 C CA . ALA A 1 109 ? 12.995 8.930 -10.351 1.00 88.25 109 ALA A CA 1
ATOM 836 C C . ALA A 1 109 ? 13.403 8.343 -11.699 1.00 88.25 109 ALA A C 1
ATOM 838 O O . ALA A 1 109 ? 12.633 8.357 -12.668 1.00 88.25 109 ALA A O 1
ATOM 839 N N . LYS A 1 110 ? 14.614 7.778 -11.736 1.00 88.62 110 LYS A N 1
ATOM 840 C CA . LYS A 1 110 ? 15.030 6.944 -12.858 1.00 88.62 110 LYS A CA 1
ATOM 841 C C . LYS A 1 110 ? 14.226 5.659 -12.836 1.00 88.62 110 LYS A C 1
ATOM 843 O O . LYS A 1 110 ? 13.986 5.073 -11.783 1.00 88.62 110 LYS A O 1
ATOM 848 N N . ARG A 1 111 ? 13.864 5.191 -14.023 1.00 88.12 111 ARG A N 1
ATOM 849 C CA . ARG A 1 111 ? 13.011 4.020 -14.194 1.00 88.12 111 ARG A CA 1
ATOM 850 C C . ARG A 1 111 ? 13.552 2.768 -13.502 1.00 88.12 111 ARG A C 1
ATOM 852 O O . ARG A 1 111 ? 12.838 2.144 -12.729 1.00 88.12 111 ARG A O 1
ATOM 859 N N . VAL A 1 112 ? 14.817 2.439 -13.765 1.00 90.44 112 VAL A N 1
ATOM 860 C CA . VAL A 1 112 ? 15.484 1.250 -13.210 1.00 90.44 112 VAL A CA 1
ATOM 861 C C . VAL A 1 112 ? 15.516 1.312 -11.683 1.00 90.44 112 VAL A C 1
ATOM 863 O O . VAL A 1 112 ? 15.129 0.354 -11.025 1.00 90.44 112 VAL A O 1
ATOM 866 N N . GLU A 1 113 ? 15.888 2.467 -11.128 1.00 93.75 113 GLU A N 1
ATOM 867 C CA . GLU A 1 113 ? 15.968 2.683 -9.679 1.00 93.75 113 GLU A CA 1
ATOM 868 C C . GLU A 1 113 ? 14.572 2.626 -9.025 1.00 93.75 113 GLU A C 1
ATOM 870 O O . GLU A 1 113 ? 14.411 2.063 -7.944 1.00 93.75 113 GLU A O 1
ATOM 875 N N . TYR A 1 114 ? 13.532 3.142 -9.693 1.00 94.19 114 TYR A N 1
ATOM 876 C CA . TYR A 1 114 ? 12.149 3.025 -9.222 1.00 94.19 114 TYR A CA 1
ATOM 877 C C . TYR A 1 114 ? 11.671 1.573 -9.188 1.00 94.19 114 TYR A C 1
ATOM 879 O O . TYR A 1 114 ? 11.103 1.142 -8.184 1.00 94.19 114 TYR A O 1
ATOM 887 N N . ILE A 1 115 ? 11.906 0.815 -10.266 1.00 94.56 115 ILE A N 1
ATOM 888 C CA . ILE A 1 115 ? 11.554 -0.609 -10.331 1.00 94.56 115 ILE A CA 1
ATOM 889 C C . ILE A 1 115 ? 12.281 -1.365 -9.218 1.00 94.56 115 ILE A C 1
ATOM 891 O O . ILE A 1 115 ? 11.639 -2.136 -8.508 1.00 94.56 115 ILE A O 1
ATOM 895 N N . GLU A 1 116 ? 13.580 -1.116 -9.031 1.00 95.88 116 GLU A N 1
ATOM 896 C CA . GLU A 1 116 ? 14.381 -1.722 -7.965 1.00 95.88 116 GLU A CA 1
ATOM 897 C C . GLU A 1 116 ? 13.784 -1.435 -6.582 1.00 95.88 116 GLU A C 1
ATOM 899 O O . GLU A 1 116 ? 13.510 -2.368 -5.824 1.00 95.88 116 GLU A O 1
ATOM 904 N N . TYR A 1 117 ? 13.510 -0.162 -6.279 1.00 97.00 117 TYR A N 1
ATOM 905 C CA . TYR A 1 117 ? 12.955 0.242 -4.990 1.00 97.00 117 TYR A CA 1
ATOM 906 C C . TYR A 1 117 ? 11.571 -0.369 -4.742 1.00 97.00 117 TYR A C 1
ATOM 908 O O . TYR A 1 117 ? 11.373 -1.064 -3.744 1.00 97.00 117 TYR A O 1
ATOM 916 N N . VAL A 1 118 ? 10.616 -0.150 -5.655 1.00 96.69 118 VAL A N 1
ATOM 917 C CA . VAL A 1 118 ? 9.222 -0.587 -5.481 1.00 96.69 118 VAL A CA 1
ATOM 918 C C . VAL A 1 118 ? 9.120 -2.108 -5.450 1.00 96.69 118 VAL A C 1
ATOM 920 O O . VAL A 1 118 ? 8.426 -2.653 -4.592 1.00 96.69 118 VAL A O 1
ATOM 923 N N . CYS A 1 119 ? 9.830 -2.820 -6.330 1.00 97.25 119 CYS A N 1
ATOM 924 C CA . CYS A 1 119 ? 9.832 -4.282 -6.291 1.00 97.25 119 CYS A CA 1
ATOM 925 C C . CYS A 1 119 ? 10.499 -4.813 -5.018 1.00 97.25 119 CYS A C 1
ATOM 927 O O . CYS A 1 119 ? 10.026 -5.809 -4.472 1.00 97.25 119 CYS A O 1
ATOM 929 N N . GLY A 1 120 ? 11.556 -4.153 -4.531 1.00 97.75 120 GLY A N 1
ATOM 930 C CA . GLY A 1 120 ? 12.234 -4.509 -3.287 1.00 97.75 120 GLY A CA 1
ATOM 931 C C . GLY A 1 120 ? 11.305 -4.428 -2.077 1.00 97.75 120 GLY A C 1
ATOM 932 O O . GLY A 1 120 ? 11.100 -5.431 -1.389 1.00 97.75 120 GLY A O 1
ATOM 933 N N . ILE A 1 121 ? 10.668 -3.273 -1.857 1.00 98.12 121 ILE A N 1
ATOM 934 C CA . ILE A 1 121 ? 9.758 -3.093 -0.714 1.00 98.12 121 ILE A CA 1
ATOM 935 C C . ILE A 1 121 ? 8.490 -3.947 -0.838 1.00 98.12 121 ILE A C 1
ATOM 937 O O . ILE A 1 121 ? 8.021 -4.474 0.166 1.00 98.12 121 ILE A O 1
ATOM 941 N N . LYS A 1 122 ? 7.961 -4.165 -2.054 1.00 97.69 122 LYS A N 1
ATOM 942 C CA . LYS A 1 122 ? 6.808 -5.061 -2.267 1.00 97.69 122 LYS A CA 1
ATOM 943 C C . LYS A 1 122 ? 7.172 -6.523 -2.032 1.00 97.69 122 LYS A C 1
ATOM 945 O O . LYS A 1 122 ? 6.343 -7.274 -1.531 1.00 97.69 122 LYS A O 1
ATOM 950 N N . GLY A 1 123 ? 8.402 -6.924 -2.353 1.00 97.19 123 GLY A N 1
ATOM 951 C CA . GLY A 1 123 ? 8.918 -8.251 -2.024 1.00 97.19 123 GLY A CA 1
ATOM 952 C C . GLY A 1 123 ? 8.943 -8.500 -0.515 1.00 97.19 123 GLY A C 1
ATOM 953 O O . GLY A 1 123 ? 8.502 -9.554 -0.067 1.00 97.19 123 GLY A O 1
ATOM 954 N N . LEU A 1 124 ? 9.383 -7.510 0.268 1.00 97.19 124 LEU A N 1
ATOM 955 C CA . LEU A 1 124 ? 9.327 -7.566 1.734 1.00 97.19 124 LEU A CA 1
ATOM 956 C C . LEU A 1 124 ? 7.880 -7.579 2.242 1.00 97.19 124 LEU A C 1
ATOM 958 O O . LEU A 1 124 ? 7.521 -8.414 3.068 1.00 97.19 124 LEU A O 1
ATOM 962 N N . PHE A 1 125 ? 7.032 -6.705 1.706 1.00 97.38 125 PHE A N 1
ATOM 963 C CA . PHE A 1 125 ? 5.629 -6.577 2.099 1.00 97.38 125 PHE A CA 1
ATOM 964 C C . PHE A 1 125 ? 4.809 -7.855 1.851 1.00 97.38 125 PHE A C 1
ATOM 966 O O . PHE A 1 125 ? 3.985 -8.237 2.680 1.00 97.38 125 PHE A O 1
ATOM 973 N N . ASN A 1 126 ? 5.087 -8.557 0.751 1.00 95.31 126 ASN A N 1
ATOM 974 C CA . ASN A 1 126 ? 4.420 -9.808 0.381 1.00 95.31 126 ASN A CA 1
ATOM 975 C C . ASN A 1 126 ? 5.102 -11.063 0.958 1.00 95.31 126 ASN A C 1
ATOM 977 O O . ASN A 1 126 ? 4.721 -12.177 0.606 1.00 95.31 126 ASN A O 1
ATOM 981 N N . SER A 1 127 ? 6.131 -10.914 1.796 1.00 95.94 127 SER A N 1
ATOM 982 C CA . SER A 1 127 ? 6.798 -12.059 2.422 1.00 95.94 127 SER A CA 1
ATOM 983 C C . SER A 1 127 ? 5.921 -12.716 3.499 1.00 95.94 127 SER A C 1
ATOM 985 O O . SER A 1 127 ? 4.987 -12.110 4.024 1.00 95.94 127 SER A O 1
ATOM 987 N N . ASN A 1 128 ? 6.237 -13.963 3.857 1.00 94.06 128 ASN A N 1
ATOM 988 C CA . ASN A 1 128 ? 5.470 -14.758 4.827 1.00 94.06 128 ASN A CA 1
ATOM 989 C C . ASN A 1 128 ? 5.843 -14.474 6.298 1.00 94.06 128 ASN A C 1
ATOM 991 O O . ASN A 1 128 ? 5.689 -15.348 7.147 1.00 94.06 128 ASN A O 1
ATOM 995 N N . ILE A 1 129 ? 6.372 -13.288 6.601 1.00 94.69 129 ILE A N 1
ATOM 996 C CA . ILE A 1 129 ? 6.677 -12.857 7.976 1.00 94.69 129 ILE A CA 1
ATOM 997 C C . ILE A 1 129 ? 5.539 -11.989 8.533 1.00 94.69 129 ILE A C 1
ATOM 999 O O . ILE A 1 129 ? 4.646 -11.569 7.795 1.00 94.69 129 ILE A O 1
ATOM 1003 N N . ASN A 1 130 ? 5.559 -11.710 9.835 1.00 93.31 130 ASN A N 1
ATOM 1004 C CA . ASN A 1 130 ? 4.521 -10.894 10.468 1.00 93.31 130 ASN A CA 1
ATOM 1005 C C . ASN A 1 130 ? 4.607 -9.411 10.043 1.00 93.31 130 ASN A C 1
ATOM 1007 O O . ASN A 1 130 ? 5.657 -8.915 9.632 1.00 93.31 130 ASN A O 1
ATOM 1011 N N . ILE A 1 131 ? 3.496 -8.680 10.166 1.00 95.06 131 ILE A N 1
ATOM 1012 C CA . ILE A 1 131 ? 3.381 -7.295 9.687 1.00 95.06 131 ILE A CA 1
ATOM 1013 C C . ILE A 1 131 ? 4.321 -6.291 10.369 1.00 95.06 131 ILE A C 1
ATOM 1015 O O . ILE A 1 131 ? 4.723 -5.311 9.739 1.00 95.06 131 ILE A O 1
ATOM 1019 N N . LEU A 1 132 ? 4.694 -6.521 11.631 1.00 95.25 132 LEU A N 1
ATOM 1020 C CA . LEU A 1 132 ? 5.595 -5.629 12.365 1.00 95.25 132 LEU A CA 1
ATOM 1021 C C . LEU A 1 132 ? 7.033 -5.781 11.858 1.00 95.25 132 LEU A C 1
ATOM 1023 O O . LEU A 1 132 ? 7.704 -4.784 11.597 1.00 95.25 132 LEU A O 1
ATOM 1027 N N . GLU A 1 133 ? 7.463 -7.017 11.617 1.00 96.44 133 GLU A N 1
ATOM 1028 C CA . GLU A 1 133 ? 8.762 -7.314 11.013 1.00 96.44 133 GLU A CA 1
ATOM 1029 C C . GLU A 1 133 ? 8.835 -6.813 9.560 1.00 96.44 133 GLU A C 1
ATOM 1031 O O . GLU A 1 133 ? 9.835 -6.213 9.158 1.00 96.44 133 GLU A O 1
ATOM 1036 N N . LYS A 1 134 ? 7.747 -6.956 8.781 1.00 97.06 134 LYS A N 1
ATOM 1037 C CA . LYS A 1 134 ? 7.635 -6.328 7.449 1.00 97.06 134 LYS A CA 1
ATOM 1038 C C . LYS A 1 134 ? 7.879 -4.823 7.533 1.00 97.06 134 LYS A C 1
ATOM 1040 O O . LYS A 1 134 ? 8.666 -4.295 6.748 1.00 97.06 134 LYS A O 1
ATOM 1045 N N . ALA A 1 135 ? 7.222 -4.140 8.473 1.00 96.38 135 ALA A N 1
ATOM 1046 C CA . ALA A 1 135 ? 7.363 -2.699 8.642 1.00 96.38 135 ALA A CA 1
ATOM 1047 C C . ALA A 1 135 ? 8.812 -2.303 8.966 1.00 96.38 135 ALA A C 1
ATOM 1049 O O . ALA A 1 135 ? 9.349 -1.406 8.320 1.00 96.38 135 ALA A O 1
ATOM 1050 N N . GLU A 1 136 ? 9.472 -3.005 9.890 1.00 96.50 136 GLU A N 1
ATOM 1051 C CA . GLU A 1 136 ? 10.874 -2.743 10.240 1.00 96.50 136 GLU A CA 1
ATOM 1052 C C . GLU A 1 136 ? 11.815 -2.920 9.037 1.00 96.50 136 GLU A C 1
ATOM 1054 O O . GLU A 1 136 ? 12.637 -2.044 8.745 1.00 96.50 136 GLU A O 1
ATOM 1059 N N . LEU A 1 137 ? 11.672 -4.019 8.290 1.00 97.50 137 LEU A N 1
ATOM 1060 C CA . LEU A 1 137 ? 12.511 -4.291 7.121 1.00 97.50 137 LEU A CA 1
ATOM 1061 C C . LEU A 1 137 ? 12.307 -3.266 6.003 1.00 97.50 137 LEU A C 1
ATOM 1063 O O . LEU A 1 137 ? 13.274 -2.886 5.337 1.00 97.50 137 LEU A O 1
ATOM 1067 N N . ILE A 1 138 ? 11.066 -2.827 5.791 1.00 97.38 138 ILE A N 1
ATOM 1068 C CA . ILE A 1 138 ? 10.724 -1.842 4.764 1.00 97.38 138 ILE A CA 1
ATOM 1069 C C . ILE A 1 138 ? 11.258 -0.458 5.148 1.00 97.38 138 ILE A C 1
ATOM 1071 O O . ILE A 1 138 ? 11.888 0.193 4.315 1.00 97.38 138 ILE A O 1
ATOM 1075 N N . GLU A 1 139 ? 11.090 -0.025 6.400 1.00 93.19 139 GLU A N 1
ATOM 1076 C CA . GLU A 1 139 ? 11.664 1.242 6.880 1.00 93.19 139 GLU A CA 1
ATOM 1077 C C . GLU A 1 139 ? 13.202 1.222 6.812 1.00 93.19 139 GLU A C 1
ATOM 1079 O O . GLU A 1 139 ? 13.841 2.199 6.409 1.00 93.19 139 GLU A O 1
ATOM 1084 N N . GLY A 1 140 ? 13.813 0.072 7.111 1.00 95.38 140 GLY A N 1
ATOM 1085 C CA . GLY A 1 140 ? 15.253 -0.152 6.995 1.00 95.38 140 GLY A CA 1
ATOM 1086 C C . GLY A 1 140 ? 15.774 -0.325 5.561 1.00 95.38 140 GLY A C 1
ATOM 1087 O O . GLY A 1 140 ? 16.993 -0.361 5.359 1.00 95.38 140 GLY A O 1
ATOM 1088 N N . PHE A 1 141 ? 14.908 -0.417 4.545 1.00 97.25 141 PHE A N 1
ATOM 1089 C CA . PHE A 1 141 ? 15.318 -0.738 3.173 1.00 97.25 141 PHE A CA 1
ATOM 1090 C C . PHE A 1 141 ? 16.320 0.284 2.616 1.00 97.25 141 PHE A C 1
ATOM 1092 O O . PHE A 1 141 ? 17.371 -0.074 2.082 1.00 97.25 141 PHE A O 1
ATOM 1099 N N . THR A 1 142 ? 16.055 1.576 2.813 1.00 96.12 142 THR A N 1
ATOM 1100 C CA . THR A 1 142 ? 16.930 2.654 2.314 1.00 96.12 142 THR A CA 1
ATOM 1101 C C . THR A 1 142 ? 18.231 2.805 3.097 1.00 96.12 142 THR A C 1
ATOM 1103 O O . THR A 1 142 ? 19.162 3.431 2.597 1.00 96.12 142 THR A O 1
ATOM 1106 N N . VAL A 1 143 ? 18.348 2.201 4.283 1.00 95.69 143 VAL A N 1
ATOM 1107 C CA . VAL A 1 143 ? 19.632 2.110 4.995 1.00 95.69 143 VAL A CA 1
ATOM 1108 C C . VAL A 1 143 ? 20.577 1.169 4.245 1.00 95.69 143 VAL A C 1
ATOM 1110 O O . VAL A 1 143 ? 21.757 1.474 4.090 1.00 95.69 143 VAL A O 1
ATOM 1113 N N . LYS A 1 144 ? 20.046 0.055 3.723 1.00 95.00 144 LYS A N 1
ATOM 1114 C CA . LYS A 1 144 ? 20.791 -0.913 2.900 1.00 95.00 144 LYS A CA 1
ATOM 1115 C C . LYS A 1 144 ? 20.983 -0.434 1.458 1.00 95.00 144 LYS A C 1
ATOM 1117 O O . LYS A 1 144 ? 21.995 -0.758 0.842 1.00 95.00 144 LYS A O 1
ATOM 1122 N N . HIS A 1 145 ? 20.064 0.391 0.951 1.00 96.81 145 HIS A N 1
ATOM 1123 C CA . HIS A 1 145 ? 20.113 0.969 -0.396 1.00 96.81 145 HIS A CA 1
ATOM 1124 C C . HIS A 1 145 ? 20.054 2.512 -0.372 1.00 96.81 145 HIS A C 1
ATOM 1126 O O . HIS A 1 145 ? 19.067 3.099 -0.829 1.00 96.81 145 HIS A O 1
ATOM 1132 N N . PRO A 1 146 ? 21.102 3.213 0.116 1.00 97.06 146 PRO A N 1
ATOM 1133 C CA . PRO A 1 146 ? 21.062 4.670 0.304 1.00 97.06 146 PRO A CA 1
ATOM 1134 C C . PRO A 1 146 ? 20.783 5.463 -0.974 1.00 97.06 146 PRO A C 1
ATOM 1136 O O . PRO A 1 146 ? 20.139 6.510 -0.930 1.00 97.06 146 PRO A O 1
ATOM 1139 N N . HIS A 1 147 ? 21.235 4.950 -2.120 1.00 95.75 147 HIS A N 1
ATOM 1140 C CA . HIS A 1 147 ? 21.028 5.578 -3.423 1.00 95.75 147 HIS A CA 1
ATOM 1141 C C . HIS A 1 147 ? 19.551 5.603 -3.857 1.00 95.75 147 HIS A C 1
ATOM 1143 O O . HIS A 1 147 ? 19.191 6.441 -4.673 1.00 95.75 147 HIS A O 1
ATOM 1149 N N . LEU A 1 148 ? 18.684 4.762 -3.276 1.00 96.12 148 LEU A N 1
ATOM 1150 C CA . LEU A 1 148 ? 17.242 4.732 -3.560 1.00 96.12 148 LEU A CA 1
ATOM 1151 C C . LEU A 1 148 ? 16.420 5.600 -2.595 1.00 96.12 148 LEU A C 1
ATOM 1153 O O . LEU A 1 148 ? 15.216 5.767 -2.778 1.00 96.12 148 LEU A O 1
ATOM 1157 N N . LYS A 1 149 ? 17.046 6.197 -1.570 1.00 96.06 149 LYS A N 1
ATOM 1158 C CA . LYS A 1 149 ? 16.348 6.979 -0.534 1.00 96.06 149 LYS A CA 1
ATOM 1159 C C . LYS A 1 149 ? 15.515 8.127 -1.103 1.00 96.06 149 LYS A C 1
ATOM 1161 O O . LYS A 1 149 ? 14.452 8.445 -0.577 1.00 96.06 149 LYS A O 1
ATOM 1166 N N . TYR A 1 150 ? 15.984 8.751 -2.179 1.00 94.62 150 TYR A N 1
ATOM 1167 C CA . TYR A 1 150 ? 15.274 9.862 -2.804 1.00 94.62 150 TYR A CA 1
ATOM 1168 C C . TYR A 1 150 ? 13.917 9.435 -3.400 1.00 94.62 150 TYR A C 1
ATOM 1170 O O . TYR A 1 150 ? 12.995 10.248 -3.426 1.00 94.62 150 TYR A O 1
ATOM 1178 N N . ILE A 1 151 ? 13.768 8.168 -3.813 1.00 95.44 151 ILE A N 1
ATOM 1179 C CA . ILE A 1 151 ? 12.505 7.607 -4.316 1.00 95.44 151 ILE A CA 1
ATOM 1180 C C . ILE A 1 151 ? 11.505 7.491 -3.171 1.00 95.44 151 ILE A C 1
ATOM 1182 O O . ILE A 1 151 ? 10.378 7.958 -3.312 1.00 95.44 151 ILE A O 1
ATOM 1186 N N . GLN A 1 152 ? 11.930 6.961 -2.017 1.00 95.62 152 GLN A N 1
ATOM 1187 C CA . GLN A 1 152 ? 11.097 6.937 -0.810 1.00 95.62 152 GLN A CA 1
ATOM 1188 C C . GLN A 1 152 ? 10.617 8.347 -0.455 1.00 95.62 152 GLN A C 1
ATOM 1190 O O . GLN A 1 152 ? 9.425 8.561 -0.263 1.00 95.62 152 GLN A O 1
ATOM 1195 N N . SER A 1 153 ? 11.520 9.331 -0.434 1.00 94.56 153 SER A N 1
ATOM 1196 C CA . SER A 1 153 ? 11.158 10.727 -0.163 1.00 94.56 153 SER A CA 1
ATOM 1197 C C . SER A 1 153 ? 10.149 11.285 -1.173 1.00 94.56 153 SER A C 1
ATOM 1199 O O . SER A 1 153 ? 9.244 12.024 -0.790 1.00 94.56 153 SER A O 1
ATOM 1201 N N . ALA A 1 154 ? 10.289 10.946 -2.458 1.00 94.50 154 ALA A N 1
ATOM 1202 C CA . ALA A 1 154 ? 9.364 11.382 -3.499 1.00 94.50 154 ALA A CA 1
ATOM 1203 C C . ALA A 1 154 ? 7.974 10.740 -3.336 1.00 94.50 154 ALA A C 1
ATOM 1205 O O . ALA A 1 154 ? 6.976 11.458 -3.393 1.00 94.50 154 ALA A O 1
ATOM 1206 N N . LEU A 1 155 ? 7.918 9.438 -3.035 1.00 95.38 155 LEU A N 1
ATOM 1207 C CA . LEU A 1 155 ? 6.677 8.716 -2.738 1.00 95.38 155 LEU A CA 1
ATOM 1208 C C . LEU A 1 155 ? 5.975 9.294 -1.506 1.00 95.38 155 LEU A C 1
ATOM 1210 O O . LEU A 1 155 ? 4.783 9.575 -1.562 1.00 95.38 155 LEU A O 1
ATOM 1214 N N . MET A 1 156 ? 6.711 9.540 -0.419 1.00 95.06 156 MET A N 1
ATOM 1215 C CA . MET A 1 156 ? 6.147 10.133 0.800 1.00 95.06 156 MET A CA 1
ATOM 1216 C C . MET A 1 156 ? 5.639 11.560 0.576 1.00 95.06 156 MET A C 1
ATOM 1218 O O . MET A 1 156 ? 4.671 11.973 1.202 1.00 95.06 156 MET A O 1
ATOM 1222 N N . LYS A 1 157 ? 6.255 12.318 -0.340 1.00 94.44 157 LYS A N 1
ATOM 1223 C CA . LYS A 1 157 ? 5.756 13.640 -0.737 1.00 94.44 157 LYS A CA 1
ATOM 1224 C C . LYS A 1 157 ? 4.479 13.549 -1.575 1.00 94.44 157 LYS A C 1
ATOM 1226 O O . LYS A 1 157 ? 3.631 14.428 -1.474 1.00 94.44 157 LYS A O 1
ATOM 1231 N N . TYR A 1 158 ? 4.365 12.542 -2.438 1.00 94.88 158 TYR A N 1
ATOM 1232 C CA . TYR A 1 158 ? 3.175 12.334 -3.262 1.00 94.88 158 TYR A CA 1
ATOM 1233 C C . TYR A 1 158 ? 1.994 11.806 -2.434 1.00 94.88 158 TYR A C 1
ATOM 1235 O O . TYR A 1 158 ? 0.859 12.239 -2.623 1.00 94.88 158 TYR A O 1
ATOM 1243 N N . TYR A 1 159 ? 2.270 10.900 -1.496 1.00 94.38 159 TYR A N 1
ATOM 1244 C CA . TYR A 1 159 ? 1.319 10.341 -0.536 1.00 94.38 159 TYR A CA 1
ATOM 1245 C C . TYR A 1 159 ? 1.439 11.043 0.823 1.00 94.38 159 TYR A C 1
ATOM 1247 O O . TYR A 1 159 ? 1.626 10.398 1.853 1.00 94.38 159 TYR A O 1
ATOM 1255 N N . ASP A 1 160 ? 1.338 12.372 0.819 1.00 91.12 160 ASP A N 1
ATOM 1256 C CA . ASP A 1 160 ? 1.552 13.242 1.988 1.00 91.12 160 ASP A CA 1
ATOM 1257 C C . ASP A 1 160 ? 0.602 12.978 3.170 1.00 91.12 160 ASP A C 1
ATOM 1259 O O . ASP A 1 160 ? 0.868 13.369 4.306 1.00 91.12 160 ASP A O 1
ATOM 1263 N N . ASN A 1 161 ? -0.502 12.283 2.912 1.00 87.44 161 ASN A N 1
ATOM 1264 C CA . ASN A 1 161 ? -1.486 11.865 3.898 1.00 87.44 161 ASN A CA 1
ATOM 1265 C C . ASN A 1 161 ? -1.144 10.533 4.593 1.00 87.44 161 ASN A C 1
ATOM 1267 O O . ASN A 1 161 ? -1.901 10.100 5.464 1.00 87.44 161 ASN A O 1
ATOM 1271 N N . CYS A 1 162 ? -0.062 9.864 4.193 1.00 90.00 162 CYS A N 1
ATOM 1272 C CA . CYS A 1 162 ? 0.424 8.636 4.811 1.00 90.00 162 CYS A CA 1
ATOM 1273 C C . CYS A 1 162 ? 1.632 8.956 5.707 1.00 90.00 162 CYS A C 1
ATOM 1275 O O . CYS A 1 162 ? 2.587 9.573 5.240 1.00 90.00 162 CYS A O 1
ATOM 1277 N N . PRO A 1 163 ? 1.642 8.527 6.981 1.00 90.44 163 PRO A N 1
ATOM 1278 C CA . PRO A 1 163 ? 2.747 8.831 7.890 1.00 90.44 163 PRO A CA 1
ATOM 1279 C C . PRO A 1 163 ? 4.006 7.992 7.620 1.00 90.44 163 PRO A C 1
ATOM 1281 O O . PRO A 1 163 ? 5.083 8.351 8.088 1.00 90.44 163 PRO A O 1
ATOM 1284 N N . SER A 1 164 ? 3.892 6.884 6.879 1.00 94.19 164 SER A N 1
ATOM 1285 C CA . SER A 1 164 ? 5.003 5.977 6.573 1.00 94.19 164 SER A CA 1
ATOM 1286 C C . SER A 1 164 ? 4.836 5.300 5.213 1.00 94.19 164 SER A C 1
ATOM 1288 O O . SER A 1 164 ? 3.734 5.263 4.656 1.00 94.19 164 SER A O 1
ATOM 1290 N N . ILE A 1 165 ? 5.917 4.721 4.682 1.00 96.19 165 ILE A N 1
ATOM 1291 C CA . ILE A 1 165 ? 5.851 3.960 3.424 1.00 96.19 165 ILE A CA 1
ATOM 1292 C C . ILE A 1 165 ? 5.027 2.678 3.606 1.00 96.19 165 ILE A C 1
ATOM 1294 O O . ILE A 1 165 ? 4.327 2.249 2.690 1.00 96.19 165 ILE A O 1
ATOM 1298 N N . MET A 1 166 ? 5.039 2.111 4.815 1.00 96.06 166 MET A N 1
ATOM 1299 C CA . MET A 1 166 ? 4.212 0.964 5.170 1.00 96.06 166 MET A CA 1
ATOM 1300 C C . MET A 1 166 ? 2.716 1.278 5.023 1.00 96.06 166 MET A C 1
ATOM 1302 O O . MET A 1 166 ? 1.961 0.491 4.456 1.00 96.06 166 MET A O 1
ATOM 1306 N N . GLU A 1 167 ? 2.296 2.470 5.447 1.00 93.88 167 GLU A N 1
ATOM 1307 C CA . GLU A 1 167 ? 0.922 2.951 5.277 1.00 93.88 167 GLU A CA 1
ATOM 1308 C C . GLU A 1 167 ? 0.542 3.145 3.804 1.00 93.88 167 GLU A C 1
ATOM 1310 O O . GLU A 1 167 ? -0.574 2.812 3.392 1.00 93.88 167 GLU A O 1
ATOM 1315 N N . VAL A 1 168 ? 1.484 3.612 2.977 1.00 95.81 168 VAL A N 1
ATOM 1316 C CA . VAL A 1 168 ? 1.281 3.680 1.523 1.00 95.81 168 VAL A CA 1
ATOM 1317 C C . VAL A 1 168 ? 1.050 2.281 0.948 1.00 95.81 168 VAL A C 1
ATOM 1319 O O . VAL A 1 168 ? 0.133 2.102 0.147 1.00 95.81 168 VAL A O 1
ATOM 1322 N N . LEU A 1 169 ? 1.834 1.281 1.359 1.00 96.75 169 LEU A N 1
ATOM 1323 C CA . LEU A 1 169 ? 1.702 -0.095 0.871 1.00 96.75 169 LEU A CA 1
ATOM 1324 C C . LEU A 1 169 ? 0.376 -0.730 1.296 1.00 96.75 169 LEU A C 1
ATOM 1326 O O . LEU A 1 169 ? -0.344 -1.246 0.441 1.00 96.75 169 LEU A O 1
ATOM 1330 N N . ILE A 1 170 ? -0.005 -0.608 2.570 1.00 94.44 170 ILE A N 1
ATOM 1331 C CA . ILE A 1 170 ? -1.309 -1.077 3.064 1.00 94.44 170 ILE A CA 1
ATOM 1332 C C . ILE A 1 170 ? -2.448 -0.470 2.235 1.00 94.44 170 ILE A C 1
ATOM 1334 O O . ILE A 1 170 ? -3.383 -1.173 1.853 1.00 94.44 170 ILE A O 1
ATOM 1338 N N . TRP A 1 171 ? -2.362 0.823 1.911 1.00 90.75 171 TRP A N 1
ATOM 1339 C CA . TRP A 1 171 ? -3.405 1.507 1.154 1.00 90.75 171 TRP A CA 1
ATOM 1340 C C . TRP A 1 171 ? -3.410 1.173 -0.346 1.00 90.75 171 TRP A C 1
ATOM 1342 O O . TRP A 1 171 ? -4.481 1.021 -0.937 1.00 90.75 171 TRP A O 1
ATOM 1352 N N . LYS A 1 172 ? -2.239 1.116 -0.987 1.00 93.81 172 LYS A N 1
ATOM 1353 C CA . LYS A 1 172 ? -2.117 1.029 -2.454 1.00 93.81 172 LYS A CA 1
ATOM 1354 C C . LYS A 1 172 ? -1.933 -0.379 -2.988 1.00 93.81 172 LYS A C 1
ATOM 1356 O O . LYS A 1 172 ? -2.305 -0.625 -4.131 1.00 93.81 172 LYS A O 1
ATOM 1361 N N . VAL A 1 173 ? -1.346 -1.266 -2.195 1.00 93.00 173 VAL A N 1
ATOM 1362 C CA . VAL A 1 173 ? -1.123 -2.672 -2.550 1.00 93.00 173 VAL A CA 1
ATOM 1363 C C . VAL A 1 173 ? -2.195 -3.553 -1.913 1.00 93.00 173 VAL A C 1
ATOM 1365 O O . VAL A 1 173 ? -2.649 -4.505 -2.540 1.00 93.00 173 VAL A O 1
ATOM 1368 N N . GLY A 1 174 ? -2.669 -3.175 -0.724 1.00 91.12 174 GLY A N 1
ATOM 1369 C CA . GLY A 1 174 ? -3.650 -3.937 0.039 1.00 91.12 174 GLY A CA 1
ATOM 1370 C C . GLY A 1 174 ? -2.977 -4.866 1.042 1.00 91.12 174 GLY A C 1
ATOM 1371 O O . GLY A 1 174 ? -1.851 -5.306 0.848 1.00 91.12 174 GLY A O 1
ATOM 1372 N N . CYS A 1 175 ? -3.662 -5.131 2.146 1.00 90.75 175 CYS A N 1
ATOM 1373 C CA . CYS A 1 175 ? -3.162 -5.939 3.248 1.00 90.75 175 CYS A CA 1
ATOM 1374 C C . CYS A 1 175 ? -4.331 -6.688 3.884 1.00 90.75 175 CYS A C 1
ATOM 1376 O O . CYS A 1 175 ? -5.471 -6.207 3.833 1.00 90.75 175 CYS A O 1
ATOM 1378 N N . ASP A 1 176 ? -4.053 -7.838 4.490 1.00 91.00 176 ASP A N 1
ATOM 1379 C CA . ASP A 1 176 ? -5.067 -8.583 5.221 1.00 91.00 176 ASP A CA 1
ATOM 1380 C C . ASP A 1 176 ? -5.573 -7.778 6.420 1.00 91.00 176 ASP A C 1
ATOM 1382 O O . ASP A 1 176 ? -4.845 -7.031 7.076 1.00 91.00 176 ASP A O 1
ATOM 1386 N N . ARG A 1 177 ? -6.866 -7.927 6.722 1.00 89.44 177 ARG A N 1
ATOM 1387 C CA . ARG A 1 177 ? -7.526 -7.141 7.775 1.00 89.44 177 ARG A CA 1
ATOM 1388 C C . ARG A 1 177 ? -6.871 -7.354 9.147 1.00 89.44 177 ARG A C 1
ATOM 1390 O O . ARG A 1 177 ? -6.721 -6.391 9.893 1.00 89.44 177 ARG A O 1
ATOM 1397 N N . ALA A 1 178 ? -6.448 -8.585 9.443 1.00 91.44 178 ALA A N 1
ATOM 1398 C CA . ALA A 1 178 ? -5.740 -8.939 10.674 1.00 91.44 178 ALA A CA 1
ATOM 1399 C C . ALA A 1 178 ? -4.392 -8.208 10.800 1.00 91.44 178 ALA A C 1
ATOM 1401 O O . ALA A 1 178 ? -4.114 -7.591 11.828 1.00 91.44 178 ALA A O 1
ATOM 1402 N N . ASP A 1 179 ? -3.601 -8.180 9.725 1.00 92.88 179 ASP A N 1
ATOM 1403 C CA . ASP A 1 179 ? -2.328 -7.456 9.679 1.00 92.88 179 ASP A CA 1
ATOM 1404 C C . ASP A 1 179 ? -2.529 -5.949 9.907 1.00 92.88 179 ASP A C 1
ATOM 1406 O O . ASP A 1 179 ? -1.778 -5.322 10.656 1.00 92.88 179 ASP A O 1
ATOM 1410 N N . VAL A 1 180 ? -3.588 -5.355 9.344 1.00 92.94 180 VAL A N 1
ATOM 1411 C CA . VAL A 1 180 ? -3.931 -3.944 9.601 1.00 92.94 180 VAL A CA 1
ATOM 1412 C C . VAL A 1 180 ? -4.254 -3.701 11.079 1.00 92.94 180 VAL A C 1
ATOM 1414 O O . VAL A 1 180 ? -3.864 -2.667 11.630 1.00 92.94 180 VAL A O 1
ATOM 1417 N N . PHE A 1 181 ? -4.952 -4.631 11.737 1.00 94.38 181 PHE A N 1
ATOM 1418 C CA . PHE A 1 181 ? -5.245 -4.531 13.168 1.00 94.38 181 PHE A CA 1
ATOM 1419 C C . PHE A 1 181 ? -3.992 -4.609 14.027 1.00 94.38 181 PHE A C 1
ATOM 1421 O O . PHE A 1 181 ? -3.840 -3.797 14.938 1.00 94.38 181 PHE A O 1
ATOM 1428 N N . ILE A 1 182 ? -3.083 -5.533 13.718 1.00 94.56 182 ILE A N 1
ATOM 1429 C CA . ILE A 1 182 ? -1.813 -5.677 14.432 1.00 94.56 182 ILE A CA 1
ATOM 1430 C C . ILE A 1 182 ? -0.949 -4.426 14.224 1.00 94.56 182 ILE A C 1
ATOM 1432 O O . ILE A 1 182 ? -0.495 -3.823 15.197 1.00 94.56 182 ILE A O 1
ATOM 1436 N N . PHE A 1 183 ? -0.784 -3.976 12.977 1.00 94.62 183 PHE A N 1
ATOM 1437 C CA . PHE A 1 183 ? 0.053 -2.821 12.644 1.00 94.62 183 PHE A CA 1
ATOM 1438 C C . PHE A 1 183 ? -0.426 -1.521 13.310 1.00 94.62 183 PHE A C 1
ATOM 1440 O O . PHE A 1 183 ? 0.381 -0.700 13.750 1.00 94.62 183 PHE A O 1
ATOM 1447 N N . ARG A 1 184 ? -1.746 -1.337 13.430 1.00 93.88 184 ARG A N 1
ATOM 1448 C CA . ARG A 1 184 ? -2.354 -0.135 14.024 1.00 93.88 184 ARG A CA 1
ATOM 1449 C C . ARG A 1 184 ? -2.886 -0.349 15.442 1.00 93.88 184 ARG A C 1
ATOM 1451 O O . ARG A 1 184 ? -3.650 0.483 15.928 1.00 93.88 184 ARG A O 1
ATOM 1458 N N . ARG A 1 185 ? -2.477 -1.424 16.127 1.00 94.94 185 ARG A N 1
ATOM 1459 C CA . ARG A 1 185 ? -3.001 -1.845 17.442 1.00 94.94 185 ARG A CA 1
ATOM 1460 C C . ARG A 1 185 ? -3.115 -0.703 18.455 1.00 94.94 185 ARG A C 1
ATOM 1462 O O . ARG A 1 185 ? -4.146 -0.567 19.116 1.00 94.94 185 ARG A O 1
ATOM 1469 N N . HIS A 1 186 ? -2.075 0.125 18.534 1.00 94.81 186 HIS A N 1
ATOM 1470 C CA . HIS A 1 186 ? -1.959 1.232 19.489 1.00 94.81 186 HIS A CA 1
ATOM 1471 C C . HIS A 1 186 ? -2.184 2.615 18.861 1.00 94.81 186 HIS A C 1
ATOM 1473 O O . HIS A 1 186 ? -1.985 3.627 19.528 1.00 94.81 186 HIS A O 1
ATOM 1479 N N . GLN A 1 187 ? -2.560 2.686 17.582 1.00 92.81 187 GLN A N 1
ATOM 1480 C CA . GLN A 1 187 ? -2.730 3.962 16.895 1.00 92.81 187 GLN A CA 1
ATOM 1481 C C . GLN A 1 187 ? -4.156 4.492 17.069 1.00 92.81 187 GLN A C 1
ATOM 1483 O O . GLN A 1 187 ? -5.140 3.769 16.896 1.00 92.81 187 GLN A O 1
ATOM 1488 N N . GLU A 1 188 ? -4.268 5.778 17.390 1.00 94.06 188 GLU A N 1
ATOM 1489 C CA . GLU A 1 188 ? -5.553 6.464 17.516 1.00 94.06 188 GLU A CA 1
ATOM 1490 C C . GLU A 1 188 ? -6.140 6.845 16.148 1.00 94.06 188 GLU A C 1
ATOM 1492 O O . GLU A 1 188 ? -5.432 6.972 15.151 1.00 94.06 188 GLU A O 1
ATOM 1497 N N . GLY A 1 189 ? -7.458 7.065 16.097 1.00 90.06 189 GLY A N 1
ATOM 1498 C CA . GLY A 1 189 ? -8.141 7.596 14.906 1.00 90.06 189 GLY A CA 1
ATOM 1499 C C . GLY A 1 189 ? -8.472 6.566 13.818 1.00 90.06 189 GLY A C 1
ATOM 1500 O O . GLY A 1 189 ? -8.959 6.940 12.745 1.00 90.06 189 GLY A O 1
ATOM 1501 N N . PHE A 1 190 ? -8.250 5.278 14.095 1.00 91.69 190 PHE A N 1
ATOM 1502 C CA . PHE A 1 190 ? -8.506 4.174 13.163 1.00 91.69 190 PHE A CA 1
ATOM 1503 C C . PHE A 1 190 ? -9.757 3.344 13.478 1.00 91.69 190 PHE A C 1
ATOM 1505 O O . PHE A 1 190 ? -10.115 2.460 12.697 1.00 91.69 190 PHE A O 1
ATOM 1512 N N . LEU A 1 191 ? -10.477 3.656 14.560 1.00 94.62 191 LEU A N 1
ATOM 1513 C CA . LEU A 1 191 ? -11.680 2.918 14.965 1.00 94.62 191 LEU A CA 1
ATOM 1514 C C . LEU A 1 191 ? -12.773 2.918 13.888 1.00 94.62 191 LEU A C 1
ATOM 1516 O O . LEU A 1 191 ? -13.466 1.918 13.727 1.00 94.62 191 LEU A O 1
ATOM 1520 N N . ARG A 1 192 ? -12.885 3.985 13.085 1.00 92.31 192 ARG A N 1
ATOM 1521 C CA . ARG A 1 192 ? -13.809 4.064 11.932 1.00 92.31 192 ARG A CA 1
ATOM 1522 C C . ARG A 1 192 ? -13.627 3.000 10.851 1.00 92.31 192 ARG A C 1
ATOM 1524 O O . ARG A 1 192 ? -14.465 2.910 9.956 1.00 92.31 192 ARG A O 1
ATOM 1531 N N . THR A 1 193 ? -12.529 2.253 10.860 1.00 90.69 193 THR A N 1
ATOM 1532 C CA . THR A 1 193 ? -12.325 1.165 9.893 1.00 90.69 193 THR A CA 1
ATOM 1533 C C . THR A 1 193 ? -13.047 -0.131 10.298 1.00 90.69 193 THR 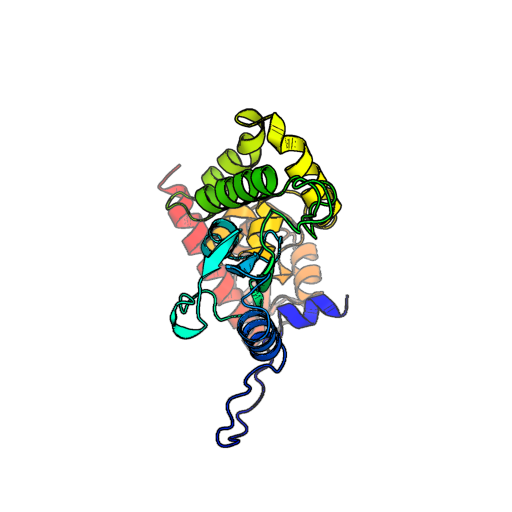A C 1
ATOM 1535 O O . THR A 1 193 ? -13.220 -1.026 9.463 1.00 90.69 193 THR A O 1
ATOM 1538 N N . LEU A 1 194 ? -13.503 -0.227 11.553 1.00 93.75 194 LEU A N 1
ATOM 1539 C CA . LEU A 1 194 ? -14.313 -1.335 12.054 1.00 93.75 194 LEU A CA 1
ATOM 1540 C C . LEU A 1 194 ? -15.747 -1.221 11.510 1.00 93.75 194 LEU A C 1
ATOM 1542 O O . LEU A 1 194 ? -16.337 -0.134 11.507 1.00 93.75 194 LEU A O 1
ATOM 1546 N N . ASP A 1 195 ? -16.337 -2.334 11.058 1.00 94.19 195 ASP A N 1
ATOM 1547 C CA . ASP A 1 195 ? -17.732 -2.329 10.605 1.00 94.19 195 ASP A CA 1
ATOM 1548 C C . ASP A 1 195 ? -18.669 -1.900 11.748 1.00 94.19 195 ASP A C 1
ATOM 1550 O O . ASP A 1 195 ? -18.567 -2.339 12.892 1.00 94.19 195 ASP A O 1
ATOM 1554 N N . GLY A 1 196 ? -19.597 -1.001 11.428 1.00 92.25 196 GLY A N 1
ATOM 1555 C CA . GLY A 1 196 ? -20.519 -0.403 12.391 1.00 92.25 196 GLY A CA 1
ATOM 1556 C C . GLY A 1 196 ? -19.998 0.846 13.112 1.00 92.25 196 GLY A C 1
ATOM 1557 O O . GLY A 1 196 ? -20.814 1.567 13.690 1.00 92.25 196 GLY A O 1
ATOM 1558 N N . VAL A 1 197 ? -18.706 1.183 13.023 1.00 94.81 197 VAL A N 1
ATOM 1559 C CA . VAL A 1 197 ? -18.150 2.394 13.649 1.00 94.81 197 VAL A CA 1
ATOM 1560 C C . VAL A 1 197 ? -18.159 3.564 12.663 1.00 94.81 197 VAL A C 1
ATOM 1562 O O . VAL A 1 197 ? -17.256 3.760 11.856 1.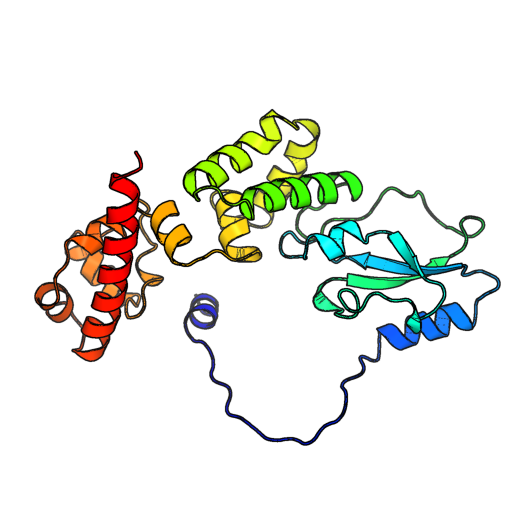00 94.81 197 VAL A O 1
ATOM 1565 N N . ASN A 1 198 ? -19.207 4.385 12.725 1.00 93.38 198 ASN A N 1
ATOM 1566 C CA . ASN A 1 198 ? -19.251 5.661 12.006 1.00 93.38 198 ASN A CA 1
ATOM 1567 C C . ASN A 1 198 ? -18.668 6.808 12.858 1.00 93.38 198 ASN A C 1
ATOM 1569 O O . ASN A 1 198 ? -18.327 6.618 14.019 1.00 93.38 198 ASN A O 1
ATOM 1573 N N . VAL A 1 199 ? -18.613 8.024 12.303 1.00 93.25 199 VAL A N 1
ATOM 1574 C CA . VAL A 1 199 ? -18.064 9.217 12.986 1.00 93.25 199 VAL A CA 1
ATOM 1575 C C . VAL A 1 199 ? -18.710 9.490 14.355 1.00 93.25 199 VAL A C 1
ATOM 1577 O O . VAL A 1 199 ? -18.020 9.903 15.279 1.00 93.25 199 VAL A O 1
ATOM 1580 N N . LYS A 1 200 ? -20.022 9.258 14.510 1.00 93.50 200 LYS A N 1
ATOM 1581 C CA . LYS A 1 200 ? -20.715 9.467 15.794 1.00 93.50 200 LYS A CA 1
ATOM 1582 C C . LYS A 1 200 ? -20.364 8.380 16.806 1.00 93.50 200 LYS A C 1
ATOM 1584 O O . LYS A 1 200 ? -20.133 8.693 17.967 1.00 93.50 200 LYS A O 1
ATOM 1589 N N . VAL A 1 201 ? -20.309 7.127 16.354 1.00 94.56 201 VAL A N 1
ATOM 1590 C CA . VAL A 1 201 ? -19.948 5.982 17.204 1.00 94.56 201 VAL A CA 1
ATOM 1591 C C . VAL A 1 201 ? -18.497 6.093 17.662 1.00 94.56 201 VAL A C 1
ATOM 1593 O O . VAL A 1 201 ? -18.227 5.910 18.841 1.00 94.56 201 VAL A O 1
ATOM 1596 N N . GLU A 1 202 ? -17.579 6.467 16.768 1.00 94.88 202 GLU A N 1
ATOM 1597 C CA . GLU A 1 202 ? -16.178 6.738 17.113 1.00 94.88 202 GLU A CA 1
ATOM 1598 C C . GLU A 1 202 ? -16.069 7.847 18.165 1.00 94.88 202 GLU A C 1
ATOM 1600 O O . GLU A 1 202 ? -15.401 7.663 19.175 1.00 94.88 202 GLU A O 1
ATOM 1605 N N . ALA A 1 203 ? -16.775 8.969 17.9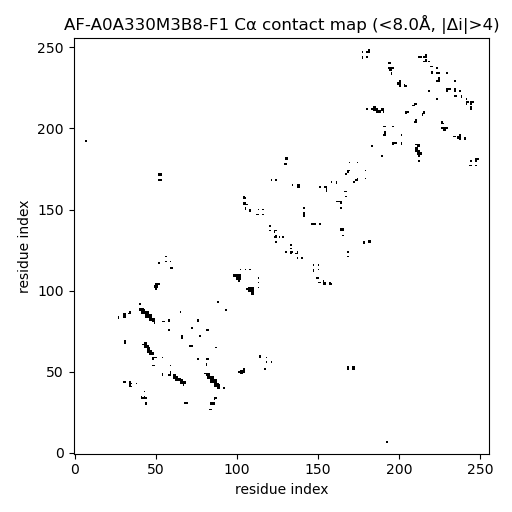88 1.00 94.06 203 ALA A N 1
ATOM 1606 C CA . ALA A 1 203 ? -16.774 10.044 18.979 1.00 94.06 203 ALA A CA 1
ATOM 1607 C C . ALA A 1 203 ? -17.319 9.592 20.348 1.00 94.06 203 ALA A C 1
ATOM 1609 O O 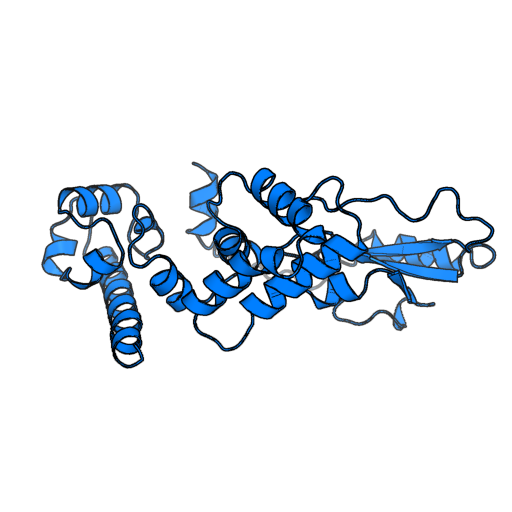. ALA A 1 203 ? -16.803 10.013 21.383 1.00 94.06 203 ALA A O 1
ATOM 1610 N N . ALA A 1 204 ? -18.338 8.726 20.365 1.00 94.88 204 ALA A N 1
ATOM 1611 C CA . ALA A 1 204 ? -18.881 8.159 21.595 1.00 94.88 204 ALA A CA 1
ATOM 1612 C C . ALA A 1 204 ? -17.883 7.199 22.272 1.00 94.88 204 ALA A C 1
ATOM 1614 O O . ALA A 1 204 ? -17.664 7.310 23.472 1.00 94.88 204 ALA A O 1
ATOM 1615 N N . LEU A 1 205 ? -17.217 6.329 21.506 1.00 95.12 205 LEU A N 1
ATOM 1616 C CA . LEU A 1 205 ? -16.149 5.450 22.000 1.00 95.12 205 LEU A CA 1
ATOM 1617 C C . LEU A 1 205 ? -14.988 6.251 22.604 1.00 95.12 205 LEU A C 1
ATOM 1619 O O . LEU A 1 205 ? -14.556 5.957 23.716 1.00 95.12 205 LEU A O 1
ATOM 1623 N N . ILE A 1 206 ? -14.548 7.309 21.919 1.00 94.62 206 ILE A N 1
ATOM 1624 C CA . ILE A 1 206 ? -13.490 8.208 22.397 1.00 94.62 206 ILE A CA 1
ATOM 1625 C C . ILE A 1 206 ? -13.887 8.868 23.722 1.00 94.62 206 ILE A C 1
ATOM 1627 O O . ILE A 1 206 ? -13.069 8.955 24.636 1.00 94.62 206 ILE A O 1
ATOM 1631 N N . LYS A 1 207 ? -15.147 9.301 23.858 1.00 94.00 207 LYS A N 1
ATOM 1632 C CA . LYS A 1 207 ? -15.666 9.888 25.104 1.00 94.00 207 LYS A CA 1
ATOM 1633 C C . LYS A 1 207 ? -15.643 8.895 26.274 1.00 94.00 207 LYS A C 1
ATOM 1635 O O . LYS A 1 207 ? -15.411 9.311 27.404 1.00 94.00 207 LYS A O 1
ATOM 1640 N N . GLU A 1 208 ? -15.833 7.610 25.992 1.00 93.12 208 GLU A N 1
ATOM 1641 C CA . GLU A 1 208 ? -15.723 6.511 26.963 1.00 93.12 208 GLU A CA 1
ATOM 1642 C C . GLU A 1 208 ? -14.271 6.020 27.160 1.00 93.12 208 GLU A C 1
ATOM 1644 O O . GLU A 1 208 ? -14.036 5.029 27.849 1.00 93.12 208 GLU A O 1
ATOM 1649 N N . GLY A 1 209 ? -13.277 6.699 26.573 1.00 94.56 209 GLY A N 1
ATOM 1650 C CA . GLY A 1 209 ? -11.853 6.381 26.727 1.00 94.56 209 GLY A CA 1
ATOM 1651 C C . GLY A 1 209 ? -11.326 5.293 25.785 1.00 94.56 209 GLY A C 1
ATOM 1652 O O . GLY A 1 209 ? -10.187 4.853 25.934 1.00 94.56 209 GLY A O 1
ATOM 1653 N N . VAL A 1 210 ? -12.117 4.862 24.801 1.00 96.50 210 VAL A N 1
ATOM 1654 C CA . VAL A 1 210 ? -11.706 3.869 23.803 1.00 96.50 210 VAL A CA 1
ATOM 1655 C C . VAL A 1 210 ? -11.149 4.588 22.577 1.00 96.50 210 VAL A C 1
ATOM 1657 O O . VAL A 1 210 ? -11.899 5.096 21.746 1.00 96.50 210 VAL A O 1
ATOM 1660 N N . LEU A 1 211 ? -9.817 4.648 22.482 1.00 95.94 211 LEU A N 1
ATOM 1661 C CA . LEU A 1 211 ? -9.100 5.413 21.448 1.00 95.94 211 LEU A CA 1
ATOM 1662 C C . LEU A 1 211 ? -8.466 4.535 20.356 1.00 95.94 211 LEU A C 1
ATOM 1664 O O . LEU A 1 211 ? -8.257 4.996 19.233 1.00 95.94 211 LEU A O 1
ATOM 1668 N N . THR A 1 212 ? -8.169 3.274 20.676 1.00 97.19 212 THR A N 1
ATOM 1669 C CA . THR A 1 212 ? -7.360 2.356 19.859 1.00 97.19 212 THR A CA 1
ATOM 1670 C C . THR A 1 212 ? -8.043 0.997 19.702 1.00 97.19 212 THR A C 1
ATOM 1672 O O . THR A 1 212 ? -8.980 0.668 20.438 1.00 97.19 212 THR A O 1
ATOM 1675 N N . TYR A 1 213 ? -7.564 0.169 18.768 1.00 96.62 213 TYR A N 1
ATOM 1676 C CA . TYR A 1 213 ? -8.050 -1.210 18.640 1.00 96.62 213 TYR A CA 1
ATOM 1677 C C . TYR A 1 213 ? -7.798 -2.042 19.895 1.00 96.62 213 TYR A C 1
ATOM 1679 O O . TYR A 1 213 ? -8.641 -2.850 20.275 1.00 96.62 213 TYR A O 1
ATOM 1687 N N . GLU A 1 214 ? -6.669 -1.833 20.569 1.00 95.62 214 GLU A N 1
ATOM 1688 C CA . GLU A 1 214 ? -6.410 -2.484 21.852 1.00 95.62 214 GLU A CA 1
ATOM 1689 C C . GLU A 1 214 ? -7.458 -2.104 22.908 1.00 95.62 214 GLU A C 1
ATOM 1691 O O . GLU A 1 214 ? -7.964 -2.972 23.619 1.00 95.62 214 GLU A O 1
ATOM 1696 N N . GLY A 1 215 ? -7.872 -0.833 22.954 1.00 95.19 215 GLY A N 1
ATOM 1697 C CA . GLY A 1 215 ? -8.969 -0.398 23.820 1.00 95.19 215 GLY A CA 1
ATOM 1698 C C . GLY A 1 215 ? -10.295 -1.097 23.496 1.00 95.19 215 GLY A C 1
ATOM 1699 O O . GLY A 1 215 ? -11.034 -1.472 24.407 1.00 95.19 215 GLY A O 1
ATOM 1700 N N . MET A 1 216 ? -10.577 -1.336 22.209 1.00 96.12 216 MET A N 1
ATOM 1701 C CA . MET A 1 216 ? -11.806 -2.004 21.757 1.00 96.12 216 MET A CA 1
ATOM 1702 C C . MET A 1 216 ? -11.943 -3.443 22.262 1.00 96.12 216 MET A C 1
ATOM 1704 O O . MET A 1 216 ? -13.064 -3.904 22.472 1.00 96.12 216 MET A O 1
ATOM 1708 N N . VAL A 1 217 ? -10.835 -4.152 22.497 1.00 95.00 217 VAL A N 1
ATOM 1709 C CA . VAL A 1 217 ? -10.857 -5.551 22.961 1.00 95.00 217 VAL A CA 1
ATOM 1710 C C . VAL A 1 2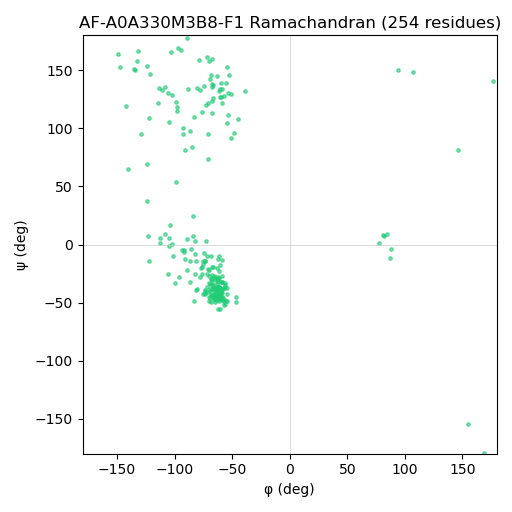17 ? -11.570 -5.714 24.305 1.00 95.00 217 VAL A C 1
ATOM 1712 O O . VAL A 1 217 ? -12.238 -6.725 24.543 1.00 95.00 217 VAL A O 1
ATOM 1715 N N . SER A 1 218 ? -11.480 -4.708 25.171 1.00 90.25 218 SER A N 1
ATOM 1716 C CA . SER A 1 218 ? -12.095 -4.749 26.501 1.00 90.25 218 SER A CA 1
ATOM 1717 C C . SER A 1 218 ? -13.583 -4.391 26.493 1.00 90.25 218 SER A C 1
ATOM 1719 O O . SER A 1 218 ? -14.256 -4.542 27.514 1.00 90.25 218 SER A O 1
ATOM 1721 N N . VAL A 1 219 ? -14.115 -3.924 25.361 1.00 94.19 219 VAL A N 1
ATOM 1722 C CA . VAL A 1 219 ? -15.495 -3.452 25.282 1.00 94.19 219 VAL A CA 1
ATOM 1723 C C . VAL A 1 219 ? -16.457 -4.632 25.142 1.00 94.19 219 VAL A C 1
ATOM 1725 O O . VAL A 1 219 ? -16.245 -5.560 24.358 1.00 94.19 219 VAL A O 1
ATOM 1728 N N . ASN A 1 220 ? -17.540 -4.608 25.917 1.00 95.06 220 ASN A N 1
ATOM 1729 C CA . ASN A 1 220 ? -18.603 -5.605 25.857 1.00 95.06 220 ASN A CA 1
ATOM 1730 C C . ASN A 1 220 ? -19.854 -5.087 25.126 1.00 95.06 220 ASN A C 1
ATOM 1732 O O . ASN A 1 220 ? -20.049 -3.890 24.917 1.00 95.06 220 ASN A O 1
ATOM 1736 N N . TYR A 1 221 ? -20.747 -6.013 24.770 1.00 96.19 221 TYR A N 1
ATOM 1737 C CA . TYR A 1 221 ? -21.960 -5.703 24.011 1.00 96.19 221 TYR A CA 1
ATOM 1738 C C . TYR A 1 221 ? -22.861 -4.656 24.689 1.00 96.19 221 TYR A C 1
ATOM 1740 O O . TYR A 1 221 ? -23.433 -3.812 24.003 1.00 96.19 221 TYR A O 1
ATOM 1748 N N . GLN A 1 222 ? -22.985 -4.682 26.024 1.00 96.19 222 GLN A N 1
ATOM 1749 C CA . GLN A 1 222 ? -23.828 -3.724 26.751 1.00 96.19 222 GLN A CA 1
ATOM 1750 C C . GLN A 1 222 ? -23.241 -2.311 26.706 1.00 96.19 222 GLN A C 1
ATOM 1752 O O . GLN A 1 222 ? -23.988 -1.355 26.525 1.00 96.19 222 GLN A O 1
ATOM 1757 N N . GLN A 1 223 ? -21.914 -2.184 26.800 1.00 95.00 223 GLN A N 1
ATOM 1758 C CA . GLN A 1 223 ? -21.225 -0.901 26.645 1.00 95.00 223 GLN A CA 1
ATOM 1759 C C . GLN A 1 223 ? -21.434 -0.326 25.241 1.00 95.00 223 GLN A C 1
ATOM 1761 O O . GLN A 1 223 ? -21.794 0.839 25.119 1.00 95.00 223 GLN A O 1
ATOM 1766 N N . ILE A 1 224 ? -21.303 -1.146 24.189 1.00 96.31 224 ILE A N 1
ATOM 1767 C CA . ILE A 1 224 ? -21.559 -0.704 22.808 1.00 96.31 224 ILE A CA 1
ATOM 1768 C C . ILE A 1 224 ? -23.021 -0.292 22.608 1.00 96.31 224 ILE A C 1
ATOM 1770 O O . ILE A 1 224 ? -23.292 0.734 21.990 1.00 96.31 224 ILE A O 1
ATOM 1774 N N . LEU A 1 225 ? -23.972 -1.074 23.126 1.00 96.19 225 LEU A N 1
ATOM 1775 C CA . LEU A 1 225 ? -25.400 -0.789 22.977 1.00 96.19 225 LEU A CA 1
ATOM 1776 C C . LEU A 1 225 ? -25.836 0.474 23.740 1.00 96.19 225 LEU A C 1
ATOM 1778 O O . LEU A 1 225 ? -26.816 1.106 23.352 1.00 96.19 225 LEU A O 1
ATOM 1782 N N . ALA A 1 226 ? -25.120 0.839 24.806 1.00 95.56 226 ALA A N 1
ATOM 1783 C CA . ALA A 1 226 ? -25.363 2.062 25.565 1.00 95.56 226 ALA A CA 1
ATOM 1784 C C . ALA A 1 226 ? -24.874 3.334 24.845 1.00 95.56 226 ALA A C 1
ATOM 1786 O O . ALA A 1 226 ? -25.265 4.435 25.238 1.00 95.56 226 ALA A O 1
ATOM 1787 N N . LEU A 1 227 ? -24.052 3.208 23.794 1.00 94.50 227 LEU A N 1
ATOM 1788 C CA . LEU A 1 227 ? -23.574 4.355 23.026 1.00 94.50 227 LEU A CA 1
ATOM 1789 C C . LEU A 1 227 ? -24.716 5.021 22.252 1.00 94.50 227 LEU A C 1
ATOM 1791 O O . LEU A 1 227 ? -25.550 4.374 21.609 1.00 94.50 227 LEU A O 1
ATOM 1795 N N . GLU A 1 228 ? -24.714 6.351 22.258 1.00 86.69 228 GLU A N 1
ATOM 1796 C CA . GLU A 1 228 ? -25.715 7.136 21.547 1.00 86.69 228 GLU A CA 1
ATOM 1797 C C . GLU A 1 228 ? -25.692 6.833 20.038 1.00 86.69 228 GLU A C 1
ATOM 1799 O O . GLU A 1 228 ? -24.664 6.922 19.365 1.00 86.69 228 GLU A O 1
ATOM 1804 N N . GLY A 1 229 ? -26.857 6.488 19.483 1.00 83.38 229 GLY A N 1
ATOM 1805 C CA . GLY A 1 229 ? -27.004 6.201 18.054 1.00 83.38 229 GLY A CA 1
ATOM 1806 C C . GLY A 1 229 ? -26.588 4.788 17.631 1.00 83.38 229 GLY A C 1
ATOM 1807 O O . GLY A 1 229 ? -26.577 4.507 16.428 1.00 83.38 229 GLY A O 1
ATOM 1808 N N . VAL A 1 230 ? -26.295 3.890 18.577 1.00 94.06 230 VAL A N 1
ATOM 1809 C CA . VAL A 1 230 ? -26.023 2.475 18.300 1.00 94.06 230 VAL A CA 1
ATOM 1810 C C . VAL A 1 230 ? -27.276 1.631 18.541 1.00 94.06 230 VAL A C 1
ATOM 1812 O O . VAL A 1 230 ? -27.809 1.546 19.640 1.00 94.06 230 VAL A O 1
ATOM 1815 N N . GLY A 1 231 ? -27.766 0.980 17.483 1.00 94.88 231 GLY A N 1
ATOM 1816 C CA . GLY A 1 231 ? -28.822 -0.031 17.580 1.00 94.88 231 GLY A CA 1
ATOM 1817 C C . GLY A 1 231 ? -28.254 -1.448 17.669 1.00 94.88 231 GLY A C 1
ATOM 1818 O O . GLY A 1 231 ? -27.094 -1.677 17.333 1.00 94.88 231 GLY A O 1
ATOM 1819 N N . LYS A 1 232 ? -29.103 -2.426 18.019 1.00 96.31 232 LYS A N 1
ATOM 1820 C CA . LYS A 1 232 ? -28.724 -3.849 18.172 1.00 96.31 232 LYS A CA 1
ATOM 1821 C C . LYS A 1 232 ? -27.875 -4.393 17.014 1.00 96.31 232 LYS A C 1
ATOM 1823 O O . LYS A 1 232 ? -26.797 -4.915 17.245 1.00 96.31 232 LYS A O 1
ATOM 1828 N N . LYS A 1 233 ? -28.304 -4.179 15.763 1.00 95.62 233 LYS A N 1
ATOM 1829 C CA . LYS A 1 233 ? -27.574 -4.651 14.568 1.00 95.62 233 LYS A CA 1
ATOM 1830 C C . LYS A 1 233 ? -26.179 -4.038 14.422 1.00 95.62 233 LYS A C 1
ATOM 1832 O O . LYS A 1 233 ? -25.260 -4.694 13.949 1.00 95.62 233 LYS A O 1
ATOM 1837 N N . THR A 1 234 ? -26.028 -2.764 14.778 1.00 95.94 234 THR A N 1
ATOM 1838 C CA . THR A 1 234 ? -24.728 -2.083 14.744 1.00 95.94 234 THR A CA 1
ATOM 1839 C C . THR A 1 234 ? -23.831 -2.614 15.855 1.00 95.94 234 THR A C 1
ATOM 1841 O O . THR A 1 234 ? -22.663 -2.880 15.605 1.00 95.94 234 THR A O 1
ATOM 1844 N N . ALA A 1 235 ? -24.387 -2.837 17.049 1.00 96.94 235 ALA A N 1
ATOM 1845 C CA . ALA A 1 235 ? -23.659 -3.444 18.156 1.00 96.94 235 ALA A CA 1
ATOM 1846 C C . ALA A 1 235 ? -23.168 -4.858 17.810 1.00 96.94 235 ALA A C 1
ATOM 1848 O O . ALA A 1 235 ? -22.009 -5.170 18.048 1.00 96.94 235 ALA A O 1
ATOM 1849 N N . GLU A 1 236 ? -24.008 -5.686 17.183 1.00 97.12 236 GLU A N 1
ATOM 1850 C CA . GLU A 1 236 ? -23.629 -7.025 16.705 1.00 97.12 236 GLU A CA 1
ATOM 1851 C C . GLU A 1 236 ? -22.445 -6.975 15.727 1.00 97.12 236 GLU A C 1
ATOM 1853 O O . GLU A 1 236 ? -21.478 -7.707 15.916 1.00 97.12 236 GLU A O 1
ATOM 1858 N N . LYS A 1 237 ? -22.476 -6.075 14.731 1.00 96.75 237 LYS A N 1
ATOM 1859 C CA . LYS A 1 237 ? -21.359 -5.865 13.787 1.00 96.75 237 LYS A CA 1
ATOM 1860 C C . LYS A 1 237 ? -20.062 -5.492 14.501 1.00 96.75 237 LYS A C 1
ATOM 1862 O O . LYS A 1 237 ? -19.033 -6.111 14.257 1.00 96.75 237 LYS A O 1
ATOM 1867 N N . ILE A 1 238 ? -20.131 -4.528 15.418 1.00 96.75 238 ILE A N 1
ATOM 1868 C CA . ILE A 1 238 ? -18.962 -4.096 16.190 1.00 96.75 238 ILE A CA 1
ATOM 1869 C C . ILE A 1 238 ? -18.421 -5.258 17.029 1.00 96.75 238 ILE A C 1
ATOM 1871 O O . ILE A 1 238 ? -17.212 -5.441 17.101 1.00 96.75 238 ILE A O 1
ATOM 1875 N N . MET A 1 239 ? -19.284 -6.084 17.627 1.00 97.19 239 MET A N 1
ATOM 1876 C CA . MET A 1 239 ? -18.825 -7.225 18.422 1.00 97.19 239 MET A CA 1
ATOM 1877 C C . MET A 1 239 ? -18.156 -8.322 17.587 1.00 97.19 239 MET A C 1
ATOM 1879 O O . MET A 1 239 ? -17.257 -8.982 18.104 1.00 97.19 239 MET A O 1
ATOM 1883 N N . VAL A 1 240 ? -18.544 -8.501 16.318 1.00 96.25 240 VAL A N 1
ATOM 1884 C CA . VAL A 1 240 ? -17.805 -9.372 15.386 1.00 96.25 240 VAL A CA 1
ATOM 1885 C C . VAL A 1 240 ? -16.385 -8.841 15.185 1.00 96.25 240 VAL A C 1
ATOM 1887 O O . VAL A 1 240 ? -15.429 -9.600 15.293 1.00 96.25 240 VAL A O 1
ATOM 1890 N N . GLU A 1 241 ? -16.231 -7.534 14.976 1.00 95.44 241 GLU A N 1
ATOM 1891 C CA . GLU A 1 241 ? -14.910 -6.908 14.847 1.00 95.44 241 GLU A CA 1
ATOM 1892 C C . GLU A 1 241 ? -14.093 -7.014 16.145 1.00 95.44 241 GLU A C 1
ATOM 1894 O O . GLU A 1 241 ? -12.908 -7.324 16.101 1.00 95.44 241 GLU A O 1
ATOM 1899 N N . VAL A 1 242 ? -14.717 -6.833 17.314 1.00 95.56 242 VAL A N 1
ATOM 1900 C CA . VAL A 1 242 ? -14.056 -7.010 18.622 1.00 95.56 242 VAL A CA 1
ATOM 1901 C C . VAL A 1 242 ? -13.580 -8.451 18.826 1.00 95.56 242 VAL A C 1
ATOM 1903 O O . VAL A 1 242 ? -12.517 -8.655 19.410 1.00 95.56 242 VAL A O 1
ATOM 1906 N N . ALA A 1 243 ? -14.337 -9.449 18.363 1.00 94.38 243 ALA A N 1
ATOM 1907 C CA . ALA A 1 243 ? -13.903 -10.845 18.400 1.00 94.38 243 ALA A CA 1
ATOM 1908 C C . AL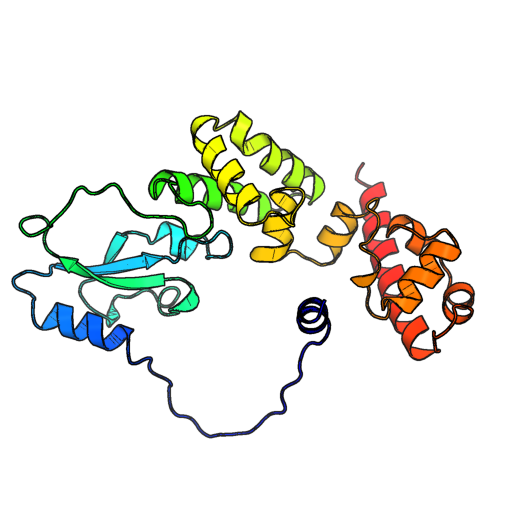A A 1 243 ? -12.671 -11.066 17.507 1.00 94.38 243 ALA A C 1
ATOM 1910 O O . ALA A 1 243 ? -11.676 -11.598 17.983 1.00 94.38 243 ALA A O 1
ATOM 1911 N N . LEU A 1 244 ? -12.680 -10.540 16.277 1.00 93.62 244 LEU A N 1
ATOM 1912 C CA . LEU A 1 244 ? -11.514 -10.604 15.389 1.00 93.62 244 LEU A CA 1
ATOM 1913 C C . LEU A 1 244 ? -10.278 -9.930 16.001 1.00 93.62 244 LEU A C 1
ATOM 1915 O O . LEU A 1 244 ? -9.180 -10.470 15.916 1.00 93.62 244 LEU A O 1
ATOM 1919 N N . LEU A 1 245 ? -10.446 -8.769 16.644 1.00 95.31 245 LEU A N 1
ATOM 1920 C CA . LEU A 1 245 ? -9.359 -8.086 17.352 1.00 95.31 245 LEU A CA 1
ATOM 1921 C C . LEU A 1 245 ? -8.779 -8.947 18.483 1.00 95.31 245 LEU A C 1
ATOM 1923 O O . LEU A 1 245 ? -7.562 -8.996 18.649 1.00 95.31 245 LEU A O 1
ATOM 1927 N N . LYS A 1 246 ? -9.635 -9.638 19.246 1.00 94.12 246 LYS A N 1
ATOM 1928 C CA . LYS A 1 246 ? -9.205 -10.562 20.307 1.00 94.12 246 LYS A CA 1
ATOM 1929 C C . LYS A 1 246 ? -8.382 -11.710 19.755 1.00 94.12 246 LYS A C 1
ATOM 1931 O O . LYS A 1 246 ? -7.327 -11.985 20.312 1.00 94.12 246 LYS A O 1
ATOM 1936 N N . ASP A 1 247 ? -8.841 -12.323 18.671 1.00 92.12 247 ASP A N 1
ATOM 1937 C CA . ASP A 1 247 ? -8.139 -13.436 18.037 1.00 92.12 247 ASP A CA 1
ATOM 1938 C C . ASP A 1 247 ? -6.756 -12.971 17.546 1.00 92.12 247 ASP A C 1
ATOM 1940 O O . ASP A 1 247 ? -5.735 -13.540 17.928 1.00 92.12 247 ASP A O 1
ATOM 1944 N N . CYS A 1 248 ? -6.703 -11.837 16.834 1.00 91.94 248 CYS A N 1
ATOM 1945 C CA . CYS A 1 248 ? -5.450 -11.265 16.327 1.00 91.94 248 CYS A CA 1
ATOM 1946 C C . CYS A 1 248 ? -4.450 -10.920 17.444 1.00 91.94 248 CYS A C 1
ATOM 1948 O O . CYS A 1 248 ? -3.241 -11.066 17.270 1.00 91.94 248 CYS A O 1
ATOM 1950 N N . PHE A 1 249 ? -4.925 -10.402 18.582 1.00 90.81 249 PHE A N 1
ATOM 1951 C CA . PHE A 1 249 ? -4.043 -9.966 19.674 1.00 90.81 249 PHE A CA 1
ATOM 1952 C C . PHE A 1 249 ? -3.719 -11.084 20.668 1.00 90.81 249 PHE A C 1
ATOM 1954 O O . PHE A 1 249 ? -2.704 -10.985 21.359 1.00 90.81 249 PHE A O 1
ATOM 1961 N N . GLY A 1 250 ? -4.548 -12.129 20.731 1.00 78.50 250 GLY A N 1
ATOM 1962 C CA . GLY A 1 250 ? -4.298 -13.343 21.502 1.00 78.50 250 GLY A CA 1
ATOM 1963 C C . GLY A 1 250 ? -3.166 -14.167 20.895 1.00 78.50 250 GLY A C 1
ATOM 1964 O O . GLY A 1 250 ? -2.202 -14.473 21.595 1.00 78.50 250 GLY A O 1
ATOM 1965 N N . GLU A 1 251 ? -3.213 -14.413 19.583 1.00 58.53 251 GLU A N 1
ATOM 1966 C CA . GLU A 1 251 ? -2.156 -15.135 18.853 1.00 58.53 251 GLU A CA 1
ATOM 1967 C C . GLU A 1 251 ? -0.807 -14.391 18.891 1.00 58.53 251 GLU A C 1
ATOM 1969 O O . GLU A 1 251 ? 0.253 -15.004 19.009 1.00 58.53 251 GLU A O 1
ATOM 1974 N N . ALA A 1 252 ? -0.827 -13.053 18.888 1.00 54.06 252 ALA A N 1
ATOM 1975 C CA . ALA A 1 252 ? 0.386 -12.237 18.976 1.00 54.06 252 ALA A CA 1
ATOM 1976 C C . ALA A 1 252 ? 1.116 -12.335 20.333 1.00 54.06 252 ALA A C 1
ATOM 1978 O O . ALA A 1 252 ? 2.291 -11.987 20.405 1.00 54.06 252 ALA A O 1
ATOM 1979 N N . SER A 1 253 ? 0.443 -12.788 21.399 1.00 50.25 253 SER A N 1
ATOM 1980 C CA . SER A 1 253 ? 1.038 -12.937 22.739 1.00 50.25 253 SER A CA 1
ATOM 1981 C C . SER A 1 253 ? 1.745 -14.278 22.968 1.00 50.25 253 SER A C 1
ATOM 1983 O O . SER A 1 253 ? 2.516 -14.403 23.915 1.00 50.25 253 SER A O 1
ATOM 1985 N N . GLU A 1 254 ? 1.524 -15.267 22.096 1.00 41.59 254 GLU A N 1
ATOM 1986 C CA . GLU A 1 254 ? 2.167 -16.588 22.179 1.00 41.59 254 GLU A CA 1
ATOM 1987 C C . GLU A 1 254 ? 3.479 -16.672 21.370 1.00 41.59 254 GLU A C 1
ATOM 1989 O O . GLU A 1 254 ? 4.204 -17.666 21.448 1.00 41.59 254 GLU A O 1
ATOM 1994 N N . HIS A 1 255 ? 3.810 -15.626 20.605 1.00 40.62 255 HIS A N 1
ATOM 1995 C CA . HIS A 1 255 ? 4.980 -15.571 19.716 1.00 40.62 255 HIS A CA 1
ATOM 1996 C C . HIS A 1 255 ? 5.948 -14.406 19.997 1.00 40.62 255 HIS A C 1
ATOM 1998 O O . HIS A 1 255 ? 6.896 -14.208 19.235 1.00 40.62 255 HIS A O 1
ATOM 2004 N N . SER A 1 256 ? 5.731 -13.661 21.085 1.00 38.66 256 SER A N 1
ATOM 2005 C CA . SER A 1 256 ? 6.636 -12.633 21.631 1.00 38.66 256 SER A CA 1
ATOM 2006 C C . SER A 1 256 ? 7.400 -13.149 22.844 1.00 38.66 256 SER A C 1
ATOM 2008 O O . SER A 1 256 ? 8.624 -12.906 22.926 1.00 38.66 256 SER A O 1
#

Mean predicted aligned error: 9.88 Å

Sequence (256 aa):
MKWFLDFILGRNKKNNKRQGESSVSVGQDHYIELAERNSDIVEGIMFSPVFLIGTPVEALKADGLVVKNKSDIPGHLLDMSSGTWLPKVNDKYRLGGADLVGASDAYGAKRVEYIEYVCGIKGLFNSNINILEKAELIEGFTVKHPHLKYIQSALMKYYDNCPSIMEVLIWKVGCDRADVFIFRRHQEGFLRTLDGVNVKVEAALIKEGVLTYEGMVSVNYQQILALEGVGKKTAEKIMVEVALLKDCFGEASEHS